Protein AF-A0A949M474-F1 (afdb_monomer)

pLDDT: mean 85.49, std 13.44, range [35.03, 96.56]

Structure (mmCIF, N/CA/C/O backbone):
data_AF-A0A949M474-F1
#
_entry.id   AF-A0A949M474-F1
#
loop_
_atom_site.group_PDB
_atom_site.id
_atom_site.type_symbol
_atom_site.label_atom_id
_atom_site.label_alt_id
_atom_site.label_comp_id
_atom_site.label_asym_id
_atom_site.label_entity_id
_atom_site.label_seq_id
_atom_site.pdbx_PDB_ins_code
_atom_site.Cartn_x
_atom_site.Cartn_y
_atom_site.Cartn_z
_atom_site.occupancy
_atom_site.B_iso_or_equiv
_atom_site.auth_seq_id
_atom_site.auth_comp_id
_atom_site.auth_asym_id
_atom_site.auth_atom_id
_atom_site.pdbx_PDB_model_num
ATOM 1 N N . MET A 1 1 ? -1.149 -14.450 47.074 1.00 42.47 1 MET A N 1
ATOM 2 C CA . MET A 1 1 ? -0.609 -13.430 46.154 1.00 42.47 1 MET A CA 1
ATOM 3 C C . MET A 1 1 ? -1.750 -12.965 45.264 1.00 42.47 1 MET A C 1
ATOM 5 O O . MET A 1 1 ? -2.140 -13.684 44.356 1.00 42.47 1 MET A O 1
ATOM 9 N N . SER A 1 2 ? -2.354 -11.823 45.602 1.00 35.91 2 SER A N 1
ATOM 10 C CA . SER A 1 2 ? -3.085 -10.990 44.637 1.00 35.91 2 SER A CA 1
ATOM 11 C C . SER A 1 2 ? -2.051 -10.484 43.601 1.00 35.91 2 SER A C 1
ATOM 13 O O . SER A 1 2 ? -0.859 -10.523 43.883 1.00 35.91 2 SER A O 1
ATOM 15 N N . SER A 1 3 ? -2.349 -10.037 42.383 1.00 35.03 3 SER A N 1
ATOM 16 C CA . SER A 1 3 ? -3.346 -9.043 42.007 1.00 35.03 3 SER A CA 1
ATOM 17 C C . SER A 1 3 ? -3.138 -8.715 40.512 1.00 35.03 3 SER A C 1
ATOM 19 O O . SER A 1 3 ? -2.026 -8.370 40.130 1.00 35.03 3 SER A O 1
ATOM 21 N N . ILE A 1 4 ? -4.237 -8.724 39.749 1.00 43.31 4 ILE A N 1
ATOM 22 C CA . ILE A 1 4 ? -4.616 -7.709 38.744 1.00 43.31 4 ILE A CA 1
ATOM 23 C C . ILE A 1 4 ? -3.930 -7.702 37.353 1.00 43.31 4 ILE A C 1
ATOM 25 O O . ILE A 1 4 ? -2.718 -7.637 37.205 1.00 43.31 4 ILE A O 1
ATOM 29 N N . ALA A 1 5 ? -4.821 -7.593 36.355 1.00 38.66 5 ALA A N 1
ATOM 30 C CA . ALA A 1 5 ? -4.671 -7.072 34.991 1.00 38.66 5 ALA A CA 1
ATOM 31 C C . ALA A 1 5 ? -4.175 -8.023 33.891 1.00 38.66 5 ALA A C 1
ATOM 33 O O . ALA A 1 5 ? -2.989 -8.229 33.669 1.00 38.66 5 ALA A O 1
ATOM 34 N N . GLY A 1 6 ? -5.141 -8.492 33.100 1.00 36.66 6 GLY A N 1
ATOM 35 C CA . GLY A 1 6 ? -4.893 -9.128 31.810 1.00 36.66 6 GLY A CA 1
ATOM 36 C C . GLY A 1 6 ? -6.147 -9.377 30.975 1.00 36.66 6 GLY A C 1
ATOM 37 O O . GLY A 1 6 ? -6.035 -9.597 29.779 1.00 36.66 6 GLY A O 1
ATOM 38 N N . THR A 1 7 ? -7.354 -9.279 31.539 1.00 38.47 7 THR A N 1
ATOM 39 C CA . THR A 1 7 ? -8.592 -9.187 30.754 1.00 38.47 7 THR A CA 1
ATOM 40 C C . THR A 1 7 ? -8.771 -7.759 30.247 1.00 38.47 7 THR A C 1
ATOM 42 O O . THR A 1 7 ? -9.693 -7.046 30.644 1.00 38.47 7 THR A O 1
ATOM 45 N N . ALA A 1 8 ? -7.869 -7.318 29.367 1.00 40.62 8 ALA A N 1
ATOM 46 C CA . ALA A 1 8 ? -8.211 -6.267 28.427 1.00 40.62 8 ALA A CA 1
ATOM 47 C C . ALA A 1 8 ? -9.309 -6.857 27.543 1.00 40.62 8 ALA A C 1
ATOM 49 O O . ALA A 1 8 ? -9.032 -7.612 26.614 1.00 40.62 8 ALA A O 1
ATOM 50 N N . SER A 1 9 ? -10.563 -6.584 27.912 1.00 40.81 9 SER A N 1
ATOM 51 C CA . SER A 1 9 ? -11.727 -6.741 27.047 1.00 40.81 9 SER A CA 1
ATOM 52 C C . SER A 1 9 ? -11.304 -6.266 25.660 1.00 40.81 9 SER A C 1
ATOM 54 O O . SER A 1 9 ? -11.086 -5.066 25.475 1.00 40.81 9 SER A O 1
ATOM 56 N N . GLN A 1 10 ? -11.117 -7.202 24.725 1.00 44.69 10 GLN A N 1
ATOM 57 C CA . GLN A 1 10 ? -10.880 -6.898 23.322 1.00 44.69 10 GLN A CA 1
ATOM 58 C C . GLN A 1 10 ? -12.072 -6.052 22.880 1.00 44.69 10 GLN A C 1
ATOM 60 O O . GLN A 1 10 ? -13.147 -6.581 22.608 1.00 44.69 10 GLN A O 1
ATOM 65 N N . ARG A 1 11 ? -11.920 -4.721 22.886 1.00 48.69 11 ARG A N 1
ATOM 66 C CA . ARG A 1 11 ? -12.932 -3.831 22.327 1.00 48.69 11 ARG A CA 1
ATOM 67 C C . ARG A 1 11 ? -13.122 -4.285 20.890 1.00 48.69 11 ARG A C 1
ATOM 69 O O . ARG A 1 11 ? -12.161 -4.314 20.116 1.00 48.69 11 ARG A O 1
ATOM 76 N N . ALA A 1 12 ? -14.338 -4.724 20.577 1.00 55.03 12 ALA A N 1
ATOM 77 C CA . ALA A 1 12 ? -14.711 -5.070 19.221 1.00 55.03 12 ALA A CA 1
ATOM 78 C C . ALA A 1 12 ? -14.394 -3.858 18.342 1.00 55.03 12 ALA A C 1
ATOM 80 O O . ALA A 1 12 ? -14.870 -2.753 18.617 1.00 55.03 12 ALA A O 1
ATOM 81 N N . PHE A 1 13 ? -13.545 -4.056 17.334 1.00 64.94 13 PHE A N 1
ATOM 82 C CA . PHE A 1 13 ? -13.186 -3.007 16.392 1.00 64.94 13 PHE A CA 1
ATOM 83 C C . PHE A 1 13 ? -14.471 -2.511 15.720 1.00 64.94 13 PHE A C 1
ATOM 85 O O . PHE A 1 13 ? -15.113 -3.256 14.976 1.00 64.94 13 PHE A O 1
ATOM 92 N N . ARG A 1 14 ? -14.901 -1.280 16.026 1.00 67.94 14 ARG A N 1
ATOM 93 C CA . ARG A 1 14 ? -16.110 -0.716 15.420 1.00 67.94 14 ARG A CA 1
ATOM 94 C C . ARG A 1 14 ? -15.793 -0.299 13.995 1.00 67.94 14 ARG A C 1
ATOM 96 O O . ARG A 1 14 ? -15.142 0.713 13.762 1.00 67.94 14 ARG A O 1
ATOM 103 N N . LEU A 1 15 ? -16.302 -1.068 13.040 1.00 76.75 15 LEU A N 1
ATOM 104 C CA . LEU A 1 15 ? -16.247 -0.691 11.637 1.00 76.75 15 LEU A CA 1
ATOM 105 C C . LEU A 1 15 ? -17.102 0.555 11.392 1.00 76.75 15 LEU A C 1
ATOM 107 O O . LEU A 1 15 ? -18.326 0.516 11.518 1.00 76.75 15 LEU A O 1
ATOM 111 N N . GLY A 1 16 ? -16.447 1.647 11.003 1.00 82.38 16 GLY A N 1
ATOM 112 C CA . GLY A 1 16 ? -17.110 2.842 10.486 1.00 82.38 16 GLY A CA 1
ATOM 113 C C . GLY A 1 16 ? -17.768 2.609 9.115 1.00 82.38 16 GLY A C 1
ATOM 114 O O . GLY A 1 16 ? -17.730 1.495 8.577 1.00 82.38 16 GLY A O 1
ATOM 115 N N . PRO A 1 17 ? -18.375 3.638 8.500 1.00 88.44 17 PRO A N 1
ATOM 116 C CA . PRO A 1 17 ? -18.898 3.560 7.131 1.00 88.44 17 PRO A CA 1
ATOM 117 C C . PRO A 1 17 ? -17.802 3.191 6.112 1.00 88.44 17 PRO A C 1
ATOM 119 O O . PRO A 1 17 ? -16.615 3.353 6.376 1.00 88.44 17 PRO A O 1
ATOM 122 N N . LEU A 1 18 ? -18.182 2.656 4.942 1.00 92.62 18 LEU A N 1
ATOM 123 C CA . LEU A 1 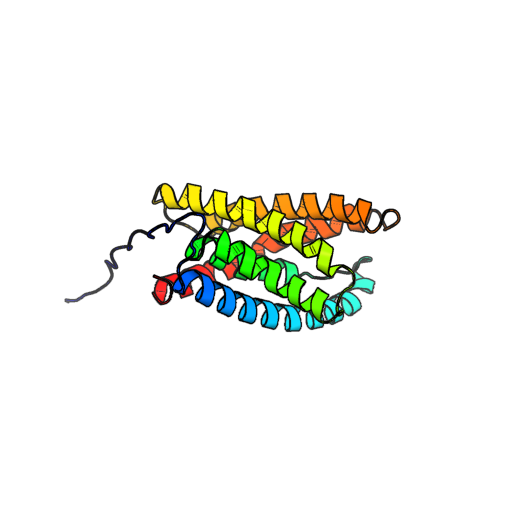18 ? -17.211 2.342 3.875 1.00 92.62 18 LEU A CA 1
ATOM 124 C C . LEU A 1 18 ? -16.560 3.613 3.321 1.00 92.62 18 LEU A C 1
ATOM 126 O O . LEU A 1 18 ? -15.376 3.602 3.004 1.00 92.62 18 LEU A O 1
ATOM 130 N N . TRP A 1 19 ? -17.333 4.695 3.258 1.00 95.44 19 TRP A N 1
ATOM 131 C CA . TRP A 1 19 ? -16.915 6.012 2.796 1.00 95.44 19 TRP A CA 1
ATOM 132 C C . TRP A 1 19 ? -17.061 7.025 3.935 1.00 95.44 19 TRP A C 1
ATOM 134 O O . TRP A 1 19 ? -18.040 7.772 3.957 1.00 95.44 19 TRP A O 1
ATOM 144 N N . PRO A 1 20 ? -16.160 7.026 4.934 1.00 91.31 20 PRO A N 1
ATOM 145 C CA . PRO A 1 20 ? -16.203 8.028 5.987 1.00 91.31 20 PRO A CA 1
ATOM 146 C C . PRO A 1 20 ? -15.978 9.419 5.404 1.00 91.31 20 PRO A C 1
ATOM 148 O O . PRO A 1 20 ? -15.110 9.615 4.553 1.00 91.31 20 PRO A O 1
ATOM 151 N N . THR A 1 21 ? -16.767 10.379 5.866 1.00 92.75 21 THR A N 1
ATOM 152 C CA . THR A 1 21 ? -16.659 11.798 5.494 1.00 92.75 21 THR A CA 1
ATOM 153 C C . THR A 1 21 ? -16.544 12.694 6.722 1.00 92.75 21 THR A C 1
ATOM 155 O O . THR A 1 21 ? -16.609 13.914 6.610 1.00 92.75 21 THR A O 1
ATOM 158 N N . ASP A 1 22 ? -16.416 12.105 7.910 1.00 91.88 22 ASP A N 1
ATOM 159 C CA . ASP A 1 22 ? -16.233 12.842 9.148 1.00 91.88 22 ASP A CA 1
ATOM 160 C C . ASP A 1 22 ? -14.827 13.458 9.220 1.00 91.88 22 ASP A C 1
ATOM 162 O O . ASP A 1 22 ? -13.851 12.932 8.673 1.00 91.88 22 ASP A O 1
ATOM 166 N N . THR A 1 23 ? -14.719 14.584 9.926 1.00 92.06 23 THR A N 1
ATOM 167 C CA . THR A 1 23 ? -13.473 15.350 10.046 1.00 92.06 23 THR A CA 1
ATOM 168 C C . THR A 1 23 ? -12.325 14.511 10.601 1.00 92.06 23 THR A C 1
ATOM 170 O O . THR A 1 23 ? -11.197 14.664 10.140 1.00 92.06 23 THR A O 1
ATOM 173 N N . LYS A 1 24 ? -12.591 13.605 11.555 1.00 88.44 24 LYS A N 1
ATOM 174 C CA . LYS A 1 24 ? -11.560 12.740 12.150 1.00 88.44 24 LYS A CA 1
ATOM 175 C C . LYS A 1 24 ? -10.955 11.827 11.084 1.00 88.44 24 LYS A C 1
ATOM 177 O O . LYS A 1 24 ? -9.733 11.773 10.975 1.00 88.44 24 LYS A O 1
ATOM 182 N N . SER A 1 25 ? -11.784 11.173 10.272 1.00 90.12 25 SER A N 1
ATOM 183 C CA . SER A 1 25 ? -11.317 10.318 9.176 1.00 90.12 25 SER A CA 1
ATOM 184 C C . SER A 1 25 ? -10.542 11.097 8.111 1.00 90.12 25 SER A C 1
ATOM 186 O O . SER A 1 25 ? -9.463 10.669 7.702 1.00 90.12 25 SER A O 1
ATOM 188 N N . ILE A 1 26 ? -11.043 12.264 7.688 1.00 94.19 26 ILE A N 1
ATOM 189 C CA . ILE A 1 26 ? -10.381 13.084 6.661 1.00 94.19 26 ILE A CA 1
ATOM 190 C C . ILE A 1 26 ? -9.038 13.604 7.180 1.00 94.19 26 ILE A C 1
ATOM 192 O O . ILE A 1 26 ? -8.003 13.326 6.579 1.00 94.19 26 ILE A O 1
ATOM 196 N N . VAL A 1 27 ? -9.021 14.298 8.319 1.00 94.44 27 VAL A N 1
ATOM 197 C CA . VAL A 1 27 ? -7.792 14.881 8.881 1.00 94.44 27 VAL A CA 1
ATOM 198 C C . VAL A 1 27 ? -6.795 13.789 9.267 1.00 94.44 27 VAL A C 1
ATOM 200 O O . VAL A 1 27 ? -5.616 13.901 8.937 1.00 94.44 27 VAL A O 1
ATOM 203 N N . GLY A 1 28 ? -7.256 12.702 9.894 1.00 92.69 28 GLY A N 1
ATOM 204 C CA . GLY A 1 28 ? -6.412 11.560 10.244 1.00 92.69 28 GLY A CA 1
ATOM 205 C C . GLY A 1 28 ? -5.761 10.920 9.019 1.00 92.69 28 GLY A C 1
ATOM 206 O O . GLY A 1 28 ? -4.558 10.659 9.030 1.00 92.69 28 GLY A O 1
ATOM 207 N N . SER A 1 29 ? -6.520 10.741 7.933 1.00 95.06 29 SER A N 1
ATOM 208 C CA . SER A 1 29 ? -5.975 10.219 6.678 1.00 95.06 29 SER A CA 1
ATOM 209 C C . SER A 1 29 ? -4.980 11.176 6.018 1.00 95.06 29 SER A C 1
ATOM 211 O O . SER A 1 29 ? -3.949 10.715 5.547 1.00 95.06 29 SER A O 1
ATOM 213 N N . V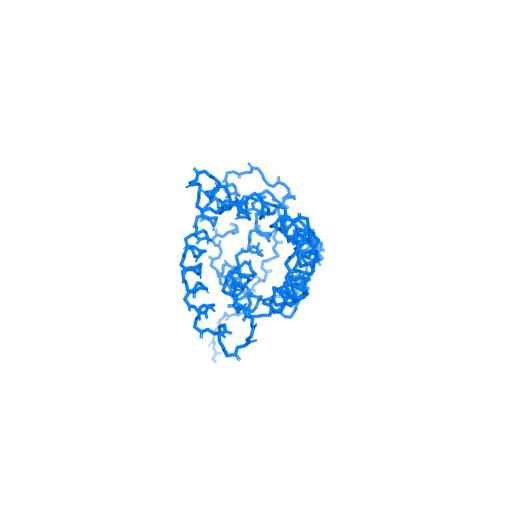AL A 1 30 ? -5.207 12.495 6.045 1.00 95.94 30 VAL A N 1
ATOM 214 C CA . VAL A 1 30 ? -4.255 13.485 5.510 1.00 95.94 30 VAL A CA 1
ATOM 215 C C . VAL A 1 30 ? -2.950 13.485 6.307 1.00 95.94 30 VAL A C 1
ATOM 217 O O . VAL A 1 30 ? -1.876 13.464 5.713 1.00 95.94 30 VAL A O 1
ATOM 220 N N . LEU A 1 31 ? -3.012 13.449 7.641 1.00 95.19 31 LEU A N 1
ATOM 221 C CA . LEU A 1 31 ? -1.810 13.369 8.477 1.00 95.19 31 LEU A CA 1
ATOM 222 C C . LEU A 1 31 ? -1.036 12.070 8.219 1.00 95.19 31 LEU A C 1
ATOM 224 O O . LEU A 1 31 ? 0.182 12.103 8.044 1.00 95.19 31 LEU A O 1
ATOM 228 N N . LEU A 1 32 ? -1.743 10.939 8.115 1.00 94.75 32 LEU A N 1
ATOM 229 C CA . LEU A 1 32 ? -1.136 9.660 7.754 1.00 94.75 32 LEU A CA 1
ATOM 230 C C . LEU A 1 32 ? -0.501 9.715 6.355 1.00 94.75 32 LEU A C 1
ATOM 232 O O . LEU A 1 32 ? 0.592 9.190 6.158 1.00 94.75 32 LEU A O 1
ATOM 236 N N . ALA A 1 33 ? -1.152 10.388 5.405 1.00 95.75 33 ALA A N 1
ATOM 237 C CA . ALA A 1 33 ? -0.671 10.568 4.041 1.00 95.75 33 ALA A CA 1
ATOM 238 C C . ALA A 1 33 ? 0.610 11.410 3.978 1.00 95.75 33 ALA A C 1
ATOM 240 O O . ALA A 1 33 ? 1.525 11.083 3.222 1.00 95.75 33 ALA A O 1
ATOM 241 N N . VAL A 1 34 ? 0.706 12.461 4.798 1.00 94.81 34 VAL A N 1
ATOM 242 C CA . VAL A 1 34 ? 1.922 13.273 4.935 1.00 94.81 34 VAL A CA 1
ATOM 243 C C . VAL A 1 34 ? 3.058 12.431 5.514 1.00 94.81 34 VAL A C 1
ATOM 245 O O . VAL A 1 34 ? 4.145 12.417 4.942 1.00 94.81 34 VAL A O 1
ATOM 248 N N . CYS A 1 35 ? 2.815 11.673 6.589 1.00 94.12 35 CYS A N 1
ATOM 249 C CA . CYS A 1 35 ? 3.823 10.775 7.165 1.00 94.12 35 CYS A CA 1
ATOM 250 C C . CYS A 1 35 ? 4.296 9.712 6.163 1.00 94.12 35 CYS A C 1
ATOM 252 O O . CYS A 1 35 ? 5.501 9.500 6.016 1.00 94.12 35 CYS A O 1
ATOM 254 N N . PHE A 1 36 ? 3.359 9.090 5.444 1.00 94.12 36 PHE A N 1
ATOM 255 C CA . PHE A 1 36 ? 3.658 8.158 4.360 1.00 94.12 36 PHE A CA 1
ATOM 256 C C . PHE A 1 36 ? 4.517 8.818 3.279 1.00 94.12 36 PHE A C 1
ATOM 258 O O . PHE A 1 36 ? 5.539 8.265 2.894 1.00 94.12 36 PHE A O 1
ATOM 265 N N . SER A 1 37 ? 4.155 10.018 2.827 1.00 92.38 37 SER A N 1
ATOM 266 C CA . SER A 1 37 ? 4.882 10.704 1.753 1.00 92.38 37 SER A CA 1
ATOM 267 C C . SER A 1 37 ? 6.291 11.105 2.185 1.00 92.38 37 SER A C 1
ATOM 269 O O . SER A 1 37 ? 7.233 10.922 1.427 1.00 92.38 37 SER A O 1
ATOM 271 N N . ILE A 1 38 ? 6.481 11.562 3.428 1.00 91.81 38 ILE A N 1
ATOM 272 C CA . ILE A 1 38 ? 7.823 11.810 3.985 1.00 91.81 38 ILE A CA 1
ATOM 273 C C . ILE A 1 38 ? 8.654 10.522 3.972 1.00 91.81 38 ILE A C 1
ATOM 275 O O . ILE A 1 38 ? 9.818 10.538 3.573 1.00 91.81 38 ILE A O 1
ATOM 279 N N . ASN A 1 39 ? 8.058 9.403 4.392 1.00 92.94 39 ASN A N 1
ATOM 280 C CA . ASN A 1 39 ? 8.719 8.106 4.360 1.00 92.94 39 ASN A CA 1
ATOM 281 C C . ASN A 1 39 ? 9.087 7.713 2.918 1.00 92.94 39 ASN A C 1
ATOM 283 O O . ASN A 1 39 ? 10.237 7.346 2.687 1.00 92.94 39 ASN A O 1
ATOM 287 N N . MET A 1 40 ? 8.182 7.918 1.955 1.00 89.81 40 MET A N 1
ATOM 288 C CA . MET A 1 40 ? 8.433 7.674 0.533 1.00 89.81 40 MET A CA 1
ATOM 289 C C . MET A 1 40 ? 9.617 8.481 0.001 1.00 89.81 40 MET A C 1
ATOM 291 O O . MET A 1 40 ? 10.512 7.895 -0.601 1.00 89.81 40 MET A O 1
ATOM 295 N N . GLN A 1 41 ? 9.712 9.776 0.320 1.00 89.06 41 GLN A N 1
ATOM 296 C CA . GLN A 1 41 ? 10.833 10.617 -0.119 1.00 89.06 41 GLN A CA 1
ATOM 297 C C . GLN A 1 41 ? 12.194 10.104 0.376 1.00 89.06 41 GLN A C 1
ATOM 299 O O . GLN A 1 41 ? 13.193 10.191 -0.338 1.00 89.06 41 GLN A O 1
ATOM 304 N N . ILE A 1 42 ? 12.254 9.565 1.598 1.00 89.44 42 ILE A N 1
ATOM 305 C CA . ILE A 1 42 ? 13.479 8.959 2.138 1.00 89.44 42 ILE A CA 1
ATOM 306 C C . ILE A 1 42 ? 13.759 7.635 1.425 1.00 89.44 42 ILE A C 1
ATOM 308 O O . ILE A 1 42 ? 14.886 7.381 0.996 1.00 89.44 42 ILE A O 1
ATOM 312 N N . THR A 1 43 ? 12.736 6.794 1.276 1.00 89.75 43 THR A N 1
ATOM 313 C CA . THR A 1 43 ? 12.888 5.467 0.675 1.00 89.75 43 THR A CA 1
ATOM 314 C C . THR A 1 43 ? 13.258 5.539 -0.796 1.00 89.75 43 THR A C 1
ATOM 316 O O . THR A 1 43 ? 14.127 4.791 -1.205 1.00 89.75 43 THR A O 1
ATOM 319 N N . GLU A 1 44 ? 12.731 6.493 -1.565 1.00 85.19 44 GLU A N 1
ATOM 320 C CA . GLU A 1 44 ? 13.081 6.691 -2.977 1.00 85.19 44 GLU A CA 1
ATOM 321 C C . GLU A 1 44 ? 14.570 7.030 -3.146 1.00 85.19 44 GLU A C 1
ATOM 323 O O . GLU A 1 44 ? 15.237 6.535 -4.059 1.00 85.19 44 GLU A O 1
ATOM 328 N N . ARG A 1 45 ? 15.137 7.826 -2.228 1.00 87.56 45 ARG A N 1
ATOM 329 C CA . ARG A 1 45 ? 16.577 8.132 -2.220 1.00 87.56 45 ARG A CA 1
ATOM 330 C C . ARG A 1 45 ? 17.412 6.890 -1.919 1.00 87.56 45 ARG A C 1
ATOM 332 O O .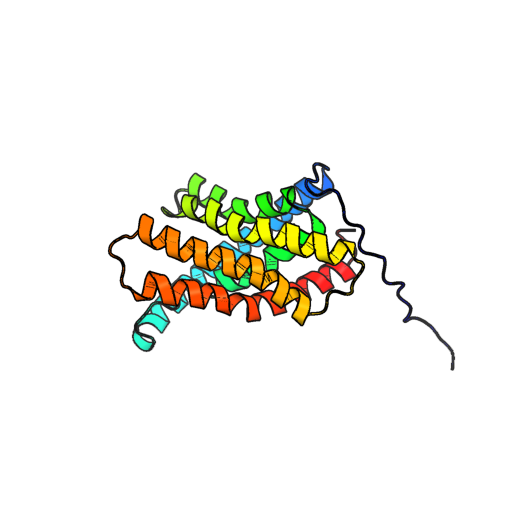 ARG A 1 45 ? 18.416 6.657 -2.590 1.00 87.56 45 ARG A O 1
ATOM 339 N N . LEU A 1 46 ? 16.993 6.085 -0.945 1.00 88.44 46 LEU A N 1
ATOM 340 C CA . LEU A 1 46 ? 17.666 4.833 -0.592 1.00 88.44 46 LEU A CA 1
ATOM 341 C C . LEU A 1 46 ? 17.519 3.761 -1.684 1.00 88.44 46 LEU A C 1
ATOM 343 O O . LEU A 1 46 ? 18.490 3.079 -2.005 1.00 88.44 46 LEU A O 1
ATOM 347 N N . ASP A 1 47 ? 16.344 3.642 -2.296 1.00 86.31 47 ASP A N 1
ATOM 348 C CA . ASP A 1 47 ? 16.055 2.737 -3.411 1.00 86.31 47 ASP A CA 1
ATOM 349 C C . ASP A 1 47 ? 16.885 3.112 -4.643 1.00 86.31 47 ASP A C 1
ATOM 351 O O . ASP A 1 47 ? 17.422 2.234 -5.313 1.00 86.31 47 ASP A O 1
ATOM 355 N N . THR A 1 48 ? 17.087 4.408 -4.904 1.00 83.62 48 THR A N 1
ATOM 356 C CA . THR A 1 48 ? 17.984 4.868 -5.976 1.00 83.62 48 THR A CA 1
ATOM 357 C C . THR A 1 48 ? 19.431 4.445 -5.708 1.00 83.62 48 THR A C 1
ATOM 359 O O . THR A 1 48 ? 20.092 3.895 -6.588 1.00 83.62 48 THR A O 1
ATOM 362 N N . LEU A 1 49 ? 19.930 4.662 -4.486 1.00 85.44 49 LEU A N 1
ATOM 363 C CA . LEU A 1 49 ? 21.301 4.297 -4.112 1.00 85.44 49 LEU A CA 1
ATOM 364 C C . LEU A 1 49 ? 21.528 2.781 -4.161 1.00 85.44 49 LEU A C 1
ATOM 366 O O . LEU A 1 49 ? 22.516 2.315 -4.728 1.00 85.44 49 LEU A O 1
ATOM 370 N N . THR A 1 50 ? 20.606 2.007 -3.589 1.00 82.94 50 THR A N 1
ATOM 371 C CA . THR A 1 50 ? 20.694 0.541 -3.552 1.00 82.94 50 THR A CA 1
ATOM 372 C C . THR A 1 50 ? 20.487 -0.080 -4.929 1.00 82.94 50 THR A C 1
ATOM 374 O O . THR A 1 50 ? 21.223 -0.995 -5.291 1.00 82.94 50 THR A O 1
ATOM 377 N N . GLY A 1 51 ? 19.575 0.461 -5.739 1.00 79.44 51 GLY A N 1
ATOM 378 C CA . GLY A 1 51 ? 19.352 0.028 -7.115 1.00 79.44 51 GLY A CA 1
ATOM 379 C C . GLY A 1 51 ? 20.596 0.198 -7.988 1.00 79.44 51 GLY A C 1
ATOM 380 O O . GLY A 1 51 ? 20.969 -0.733 -8.700 1.00 79.44 51 GLY A O 1
ATOM 381 N N . VAL A 1 52 ? 21.290 1.339 -7.885 1.00 77.00 52 VAL A N 1
ATOM 382 C CA . VAL A 1 52 ? 22.558 1.576 -8.602 1.00 77.00 52 VAL A CA 1
ATOM 383 C C . VAL A 1 52 ? 23.668 0.648 -8.099 1.00 77.00 52 VAL A C 1
ATOM 385 O O . VAL A 1 52 ? 24.406 0.089 -8.907 1.00 77.00 52 VAL A O 1
ATOM 388 N N . ALA A 1 53 ? 23.776 0.447 -6.784 1.00 80.31 53 ALA A N 1
ATOM 389 C CA . ALA A 1 53 ? 24.819 -0.393 -6.196 1.00 80.31 53 ALA A CA 1
ATOM 390 C C . ALA A 1 53 ? 24.649 -1.891 -6.515 1.00 80.31 53 ALA A C 1
ATOM 392 O O . ALA A 1 53 ? 25.641 -2.600 -6.678 1.00 80.31 53 ALA A O 1
ATOM 393 N N . LEU A 1 54 ? 23.408 -2.383 -6.606 1.00 77.56 54 LEU A N 1
ATOM 394 C CA . LEU A 1 54 ? 23.105 -3.809 -6.778 1.00 77.56 54 LEU A CA 1
ATOM 395 C C . LEU A 1 54 ? 22.873 -4.228 -8.235 1.00 77.56 54 LEU A C 1
ATOM 397 O O . LEU A 1 54 ? 22.968 -5.422 -8.535 1.00 77.56 54 LEU A O 1
ATOM 401 N N . ALA A 1 55 ? 22.610 -3.287 -9.148 1.00 76.12 55 ALA A N 1
ATOM 402 C CA . ALA A 1 55 ? 22.402 -3.589 -10.567 1.00 76.12 55 ALA A CA 1
ATOM 403 C C . ALA A 1 55 ? 23.556 -4.395 -11.211 1.00 76.12 55 ALA A C 1
ATOM 405 O O . ALA A 1 55 ? 23.256 -5.359 -11.920 1.00 76.12 55 ALA A O 1
ATOM 406 N N . PRO A 1 56 ? 24.853 -4.114 -10.942 1.00 77.25 56 PRO A N 1
ATOM 407 C CA . PRO A 1 56 ? 25.954 -4.903 -11.506 1.00 77.25 56 PRO A CA 1
ATOM 408 C C . PRO A 1 56 ? 25.995 -6.357 -11.015 1.00 77.25 56 PRO A C 1
ATOM 410 O O . PRO A 1 56 ? 26.460 -7.234 -11.736 1.00 77.25 56 PRO A O 1
ATOM 413 N N . LEU A 1 57 ? 25.517 -6.618 -9.793 1.00 75.19 57 LEU A N 1
ATOM 414 C CA . LEU A 1 57 ? 25.554 -7.945 -9.167 1.00 75.19 57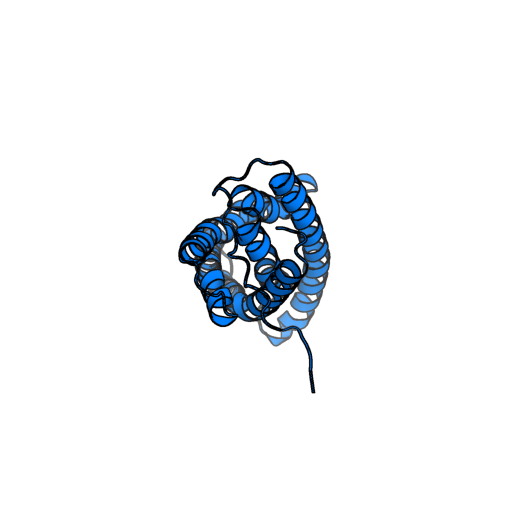 LEU A CA 1
ATOM 415 C C . LEU A 1 57 ? 24.370 -8.821 -9.570 1.00 75.19 57 LEU A C 1
ATOM 417 O O . LEU A 1 57 ? 24.469 -10.044 -9.557 1.00 75.19 57 LEU A O 1
ATOM 421 N N . THR A 1 58 ? 23.239 -8.200 -9.892 1.00 70.38 58 THR A N 1
ATOM 422 C CA . THR A 1 58 ? 21.963 -8.904 -10.067 1.00 70.38 58 THR A CA 1
ATOM 423 C C . THR A 1 58 ? 21.463 -8.893 -11.506 1.00 70.38 58 THR A C 1
ATOM 425 O O . THR A 1 58 ? 20.477 -9.555 -11.816 1.00 70.38 58 THR A O 1
ATOM 428 N N . GLY A 1 59 ? 22.150 -8.178 -12.406 1.00 65.25 59 GLY A N 1
ATOM 429 C CA . GLY A 1 59 ? 21.822 -8.105 -13.834 1.00 65.25 59 GLY A CA 1
ATOM 430 C C . GLY A 1 59 ? 20.532 -7.338 -14.149 1.00 65.25 59 GLY A C 1
ATOM 431 O O . GLY A 1 59 ? 20.226 -7.109 -15.316 1.00 65.25 59 GLY A O 1
ATOM 432 N N . ALA A 1 60 ? 19.796 -6.913 -13.121 1.00 65.75 60 ALA A N 1
ATOM 433 C CA . ALA A 1 60 ? 18.614 -6.069 -13.190 1.00 65.75 60 ALA A CA 1
ATOM 434 C C . ALA A 1 60 ? 18.621 -5.106 -11.989 1.00 65.75 60 ALA A C 1
ATOM 436 O O . ALA A 1 60 ? 19.156 -5.446 -10.937 1.00 65.75 60 ALA A O 1
ATOM 437 N N . PRO A 1 61 ? 18.032 -3.907 -12.086 1.00 64.94 61 PRO A N 1
ATOM 438 C CA . PRO A 1 61 ? 17.932 -3.023 -10.933 1.00 64.94 61 PRO A CA 1
ATOM 439 C C . PRO A 1 61 ? 17.028 -3.659 -9.867 1.00 64.94 61 PRO A C 1
ATOM 441 O O . PRO A 1 61 ? 15.836 -3.855 -10.113 1.00 64.94 61 PRO A O 1
ATOM 444 N N . ILE A 1 62 ? 17.552 -3.921 -8.663 1.00 64.94 62 ILE A N 1
ATOM 445 C CA . ILE A 1 62 ? 16.712 -4.110 -7.467 1.00 64.94 62 ILE A CA 1
ATOM 446 C C . ILE A 1 62 ? 16.222 -2.723 -7.044 1.00 64.94 62 ILE A C 1
ATOM 448 O O . ILE A 1 62 ? 16.712 -2.120 -6.094 1.00 64.94 62 ILE A O 1
ATOM 452 N N . ALA A 1 63 ? 15.309 -2.171 -7.834 1.00 64.62 63 ALA A N 1
ATOM 453 C CA . ALA A 1 63 ? 14.737 -0.860 -7.595 1.00 64.62 63 ALA A CA 1
ATOM 454 C C . ALA A 1 63 ? 13.448 -0.983 -6.773 1.00 64.62 63 ALA A C 1
ATOM 456 O O . ALA A 1 63 ? 12.684 -1.939 -6.926 1.00 64.62 63 ALA A O 1
ATOM 457 N N . ASN A 1 64 ? 13.194 0.030 -5.946 1.00 75.19 64 ASN A N 1
ATOM 458 C CA . ASN A 1 64 ? 11.912 0.282 -5.279 1.00 75.19 64 ASN A CA 1
ATOM 459 C C . ASN A 1 64 ? 11.493 -0.748 -4.215 1.00 75.19 64 ASN A C 1
ATOM 461 O O . ASN A 1 64 ? 10.304 -0.898 -3.930 1.00 75.19 64 ASN A O 1
ATOM 465 N N . TRP A 1 65 ? 12.442 -1.482 -3.625 1.00 82.12 65 TRP A N 1
ATOM 466 C CA . TRP A 1 65 ? 12.118 -2.507 -2.630 1.00 82.12 65 TRP A CA 1
ATOM 467 C C . TRP A 1 65 ? 11.593 -1.892 -1.329 1.00 82.12 65 TRP A C 1
ATOM 469 O O . TRP A 1 65 ? 10.637 -2.417 -0.757 1.00 82.12 65 TRP A O 1
ATOM 479 N N . LEU A 1 66 ? 12.148 -0.755 -0.894 1.00 88.00 66 LEU A N 1
ATOM 480 C CA . LEU A 1 66 ? 11.644 -0.039 0.275 1.00 88.00 66 LEU A CA 1
ATOM 481 C C . LEU A 1 66 ? 10.278 0.578 -0.015 1.00 88.00 66 LEU A C 1
ATOM 483 O O . LEU A 1 66 ? 9.373 0.421 0.802 1.00 88.00 66 LEU A O 1
ATOM 487 N N . GLY A 1 67 ? 10.095 1.204 -1.180 1.00 86.44 67 GLY A N 1
ATOM 488 C CA . GLY A 1 67 ? 8.794 1.738 -1.589 1.00 86.44 67 GLY A CA 1
ATOM 489 C C . GLY A 1 67 ? 7.684 0.678 -1.551 1.00 86.44 67 GLY A C 1
ATOM 490 O O . GLY A 1 67 ? 6.655 0.870 -0.900 1.00 86.44 67 GLY A O 1
ATOM 491 N N . PHE A 1 68 ? 7.911 -0.487 -2.168 1.00 88.00 68 PHE A N 1
ATOM 492 C CA . PHE A 1 68 ? 6.940 -1.590 -2.167 1.00 88.00 68 PHE A CA 1
ATOM 493 C C . PHE A 1 68 ? 6.697 -2.175 -0.768 1.00 88.00 68 PHE A C 1
ATOM 495 O O . PHE A 1 68 ? 5.563 -2.521 -0.420 1.00 88.00 68 PHE A O 1
ATOM 502 N N . MET A 1 69 ? 7.738 -2.256 0.064 1.00 91.62 69 MET A N 1
ATOM 503 C CA . MET A 1 69 ? 7.621 -2.714 1.447 1.00 91.62 69 MET A CA 1
ATOM 504 C C . MET A 1 69 ? 6.779 -1.745 2.289 1.00 91.62 69 MET A C 1
ATOM 506 O O . MET A 1 69 ? 5.835 -2.162 2.960 1.00 91.62 69 MET A O 1
ATOM 510 N N . PHE A 1 70 ? 7.086 -0.447 2.256 1.00 92.12 70 PHE A N 1
ATOM 511 C CA . PHE A 1 70 ? 6.440 0.538 3.121 1.00 92.12 70 PHE A CA 1
ATOM 512 C C . PHE A 1 70 ? 4.998 0.844 2.714 1.00 92.12 70 PHE A C 1
ATOM 514 O O . PHE A 1 70 ? 4.175 1.101 3.594 1.00 92.12 70 PHE A O 1
ATOM 521 N N . ILE A 1 71 ? 4.627 0.705 1.438 1.00 91.25 71 ILE A N 1
ATOM 522 C CA . ILE A 1 71 ? 3.212 0.719 1.022 1.00 91.25 71 ILE A CA 1
ATOM 523 C C . ILE A 1 71 ? 2.392 -0.296 1.837 1.00 91.25 71 ILE A C 1
ATOM 525 O O . ILE A 1 71 ? 1.338 0.041 2.381 1.00 91.25 71 ILE A O 1
ATOM 529 N N . ASN A 1 72 ? 2.925 -1.507 2.022 1.00 92.62 72 ASN A N 1
ATOM 530 C CA . ASN A 1 72 ? 2.291 -2.574 2.800 1.00 92.62 72 ASN A CA 1
ATOM 531 C C . ASN A 1 72 ? 2.354 -2.358 4.324 1.00 92.62 72 ASN A C 1
ATOM 533 O O . ASN A 1 72 ? 1.711 -3.099 5.068 1.00 92.62 72 ASN A O 1
ATOM 537 N N . MET A 1 73 ? 3.067 -1.329 4.792 1.00 94.12 73 MET A N 1
ATOM 538 C CA . MET A 1 73 ? 3.017 -0.858 6.176 1.00 94.12 73 MET A CA 1
ATOM 539 C C . MET A 1 73 ? 1.945 0.222 6.372 1.00 94.12 73 MET A C 1
ATOM 541 O O . MET A 1 73 ? 1.170 0.154 7.325 1.00 94.12 73 MET A O 1
ATOM 545 N N . TRP A 1 74 ? 1.893 1.216 5.481 1.00 94.75 74 TRP A N 1
ATOM 546 C CA . TRP A 1 74 ? 1.058 2.410 5.646 1.00 94.75 74 TRP A CA 1
ATOM 547 C C . TRP A 1 74 ? -0.380 2.224 5.159 1.00 94.75 74 TRP A C 1
ATOM 549 O O . TRP A 1 74 ? -1.325 2.612 5.852 1.00 94.75 74 TRP A O 1
ATOM 559 N N . PHE A 1 75 ? -0.578 1.628 3.982 1.00 95.19 75 PHE A N 1
ATOM 560 C CA . PHE A 1 75 ? -1.908 1.554 3.380 1.00 95.19 75 PHE A CA 1
ATOM 561 C C . PHE A 1 75 ? -2.897 0.678 4.164 1.00 95.19 75 PHE A C 1
ATOM 563 O O . PHE A 1 75 ? -4.060 1.080 4.255 1.00 95.19 75 PHE A O 1
ATOM 570 N N . PRO A 1 76 ? -2.507 -0.453 4.797 1.00 94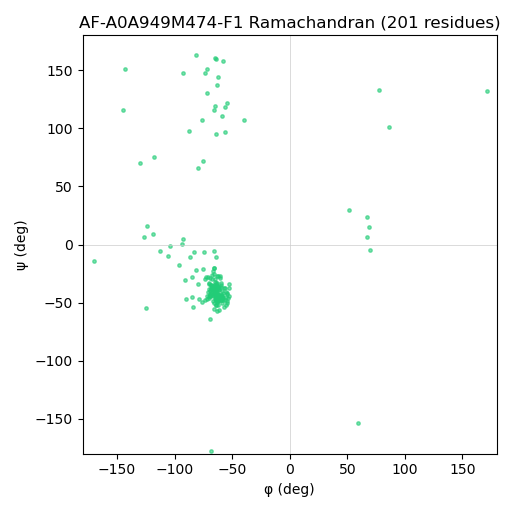.62 76 PRO A N 1
ATOM 571 C CA . PRO A 1 76 ? -3.453 -1.223 5.602 1.00 94.62 76 PRO A CA 1
ATOM 572 C C . PRO A 1 76 ? -4.051 -0.408 6.751 1.00 94.62 76 PRO A C 1
ATOM 574 O O . PRO A 1 76 ? -5.224 -0.571 7.067 1.00 94.62 76 PRO A O 1
ATOM 577 N N . ILE A 1 77 ? -3.284 0.507 7.353 1.00 92.94 77 ILE A N 1
ATOM 578 C CA . ILE A 1 77 ? -3.788 1.377 8.425 1.00 92.94 77 ILE A CA 1
ATOM 579 C C . ILE A 1 77 ? -4.872 2.303 7.891 1.00 92.94 77 ILE A C 1
ATOM 581 O O . ILE A 1 77 ? -5.942 2.406 8.487 1.00 92.94 77 ILE A O 1
ATOM 585 N N . ALA A 1 78 ? -4.620 2.928 6.740 1.00 94.19 78 ALA A N 1
ATOM 586 C CA . ALA A 1 78 ? -5.594 3.795 6.093 1.00 94.19 78 ALA A CA 1
ATOM 587 C C . ALA A 1 78 ? -6.885 3.036 5.756 1.00 94.19 78 ALA A C 1
ATOM 589 O O . ALA A 1 78 ? -7.983 3.489 6.070 1.00 94.19 78 ALA A O 1
ATOM 590 N N . VAL A 1 79 ? -6.731 1.840 5.190 1.00 94.81 79 VAL A N 1
ATOM 591 C CA . VAL A 1 79 ? -7.818 0.927 4.842 1.00 94.81 79 VAL A CA 1
ATOM 592 C C . VAL A 1 79 ? -8.649 0.516 6.061 1.00 94.81 79 VAL A C 1
ATOM 594 O O . VAL A 1 79 ? -9.879 0.547 5.998 1.00 94.81 79 VAL A O 1
ATOM 597 N N . ILE A 1 80 ? -7.997 0.114 7.153 1.00 93.12 80 ILE A N 1
ATOM 598 C CA . ILE A 1 80 ? -8.671 -0.436 8.331 1.00 93.12 80 ILE A CA 1
ATOM 599 C C . ILE A 1 80 ? -9.379 0.670 9.120 1.00 93.12 80 ILE A C 1
ATOM 601 O O . ILE A 1 80 ? -10.548 0.509 9.464 1.00 93.12 80 ILE A O 1
ATOM 605 N N . TYR A 1 81 ? -8.701 1.791 9.387 1.00 91.31 81 TYR A N 1
ATOM 606 C CA . TYR A 1 81 ? -9.213 2.836 10.282 1.00 91.31 81 TYR A CA 1
ATOM 607 C C . TYR A 1 81 ? -10.033 3.921 9.577 1.00 91.31 81 TYR A C 1
ATOM 609 O O . TYR A 1 81 ? -10.948 4.469 10.185 1.00 91.31 81 TYR A O 1
ATOM 617 N N . PHE A 1 82 ? -9.740 4.232 8.312 1.00 93.12 82 PHE A N 1
ATOM 618 C CA . PHE A 1 82 ? -10.346 5.369 7.602 1.00 93.12 82 PHE A CA 1
ATOM 619 C C . PHE A 1 82 ? -11.161 4.962 6.366 1.00 93.12 82 PHE A C 1
ATOM 621 O O . PHE A 1 82 ? -11.601 5.818 5.591 1.00 93.12 82 PHE A O 1
ATOM 628 N N . GLY A 1 83 ? -11.386 3.658 6.181 1.00 93.25 83 GLY A N 1
ATOM 629 C CA . GLY A 1 83 ? -12.197 3.118 5.096 1.00 93.25 83 GLY A CA 1
ATOM 630 C C . GLY A 1 83 ? -11.672 3.497 3.711 1.00 93.25 83 GLY A C 1
ATOM 631 O O . GLY A 1 83 ? -10.483 3.735 3.511 1.00 93.25 83 GLY A O 1
ATOM 632 N N . MET A 1 84 ? -12.575 3.546 2.734 1.00 96.44 84 MET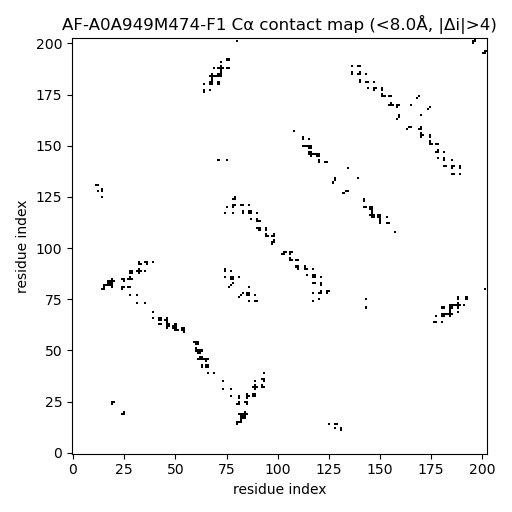 A N 1
ATOM 633 C CA . MET A 1 84 ? -12.228 3.814 1.340 1.00 96.44 84 MET A CA 1
ATOM 634 C C . MET A 1 84 ? -11.752 5.254 1.140 1.00 96.44 84 MET A C 1
ATOM 636 O O . MET A 1 84 ? -10.757 5.478 0.459 1.00 96.44 84 MET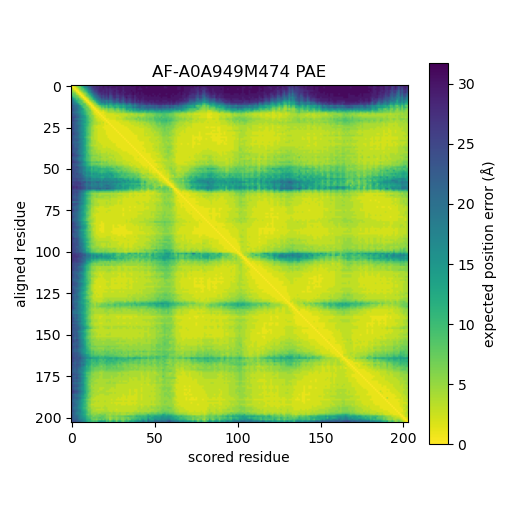 A O 1
ATOM 640 N N . THR A 1 85 ? -12.415 6.228 1.772 1.00 95.56 85 THR A N 1
ATOM 641 C CA . THR A 1 85 ? -12.038 7.645 1.666 1.00 95.56 85 THR A CA 1
ATOM 642 C C . THR A 1 85 ? -10.594 7.860 2.108 1.00 95.56 85 THR A C 1
ATOM 644 O O . THR A 1 85 ? -9.786 8.388 1.345 1.00 95.56 85 THR A O 1
ATOM 647 N N . GLY A 1 86 ? -10.239 7.411 3.316 1.00 95.19 86 GLY A N 1
ATOM 648 C CA . GLY A 1 86 ? -8.886 7.599 3.824 1.00 95.19 86 GLY A CA 1
ATOM 649 C C . GLY A 1 86 ? -7.850 6.750 3.096 1.00 95.19 86 GLY A C 1
ATOM 650 O O . GLY A 1 86 ? -6.741 7.228 2.870 1.00 95.19 86 GLY A O 1
ATOM 651 N N . ALA A 1 87 ? -8.209 5.537 2.659 1.00 96.19 87 ALA A N 1
ATOM 652 C CA . ALA A 1 87 ? -7.337 4.721 1.819 1.00 96.19 87 ALA A CA 1
ATOM 653 C C . ALA A 1 87 ? -6.977 5.439 0.512 1.00 96.19 87 ALA A C 1
ATOM 655 O O . ALA A 1 87 ? -5.806 5.488 0.149 1.00 96.19 87 ALA A O 1
ATOM 656 N N . LEU A 1 88 ? -7.951 6.050 -0.169 1.00 96.56 88 LEU A N 1
ATOM 657 C CA . LEU A 1 88 ? -7.702 6.797 -1.402 1.00 96.56 88 LEU A CA 1
ATOM 658 C C . LEU A 1 88 ? -6.908 8.083 -1.159 1.00 96.56 88 LEU A C 1
ATOM 660 O O . LEU A 1 88 ? -6.050 8.404 -1.979 1.00 96.56 88 LEU A O 1
ATOM 664 N N . ILE A 1 89 ? -7.145 8.792 -0.051 1.00 96.44 89 ILE A N 1
ATOM 665 C CA . ILE A 1 89 ? -6.351 9.972 0.320 1.00 96.44 89 ILE A CA 1
ATOM 666 C C . ILE A 1 89 ? -4.889 9.570 0.522 1.00 96.44 89 ILE A C 1
ATOM 668 O O . ILE A 1 89 ? -4.013 10.088 -0.166 1.00 96.44 89 ILE A O 1
ATOM 672 N N . VAL A 1 90 ? -4.623 8.606 1.407 1.00 96.25 90 VAL A N 1
ATOM 673 C CA . VAL A 1 90 ? -3.257 8.171 1.744 1.00 96.25 90 VAL A CA 1
ATOM 674 C C . VAL A 1 90 ? -2.535 7.621 0.526 1.00 96.25 90 VAL A C 1
ATOM 676 O O . VAL A 1 90 ? -1.385 7.978 0.275 1.00 96.25 90 VAL A O 1
ATOM 679 N N . ALA A 1 91 ? -3.224 6.801 -0.263 1.00 94.69 91 ALA A N 1
ATOM 680 C CA . ALA A 1 91 ? -2.614 6.134 -1.395 1.00 94.69 91 ALA A CA 1
ATOM 681 C C . ALA A 1 91 ? -2.295 7.092 -2.551 1.00 94.69 91 ALA A C 1
ATOM 683 O O . ALA A 1 91 ? -1.342 6.859 -3.288 1.00 94.69 91 ALA A O 1
ATOM 684 N N . ASN A 1 92 ? -3.036 8.191 -2.707 1.00 94.62 92 ASN A N 1
ATOM 685 C CA . ASN A 1 92 ? -2.849 9.105 -3.835 1.00 94.62 92 ASN A CA 1
ATOM 686 C C . ASN A 1 92 ? -2.151 10.416 -3.473 1.00 94.62 92 ASN A C 1
ATOM 688 O O . ASN A 1 92 ? -1.737 11.131 -4.379 1.00 94.62 92 ASN A O 1
ATOM 692 N N . PHE A 1 93 ? -1.947 10.722 -2.191 1.00 93.81 93 PHE A N 1
ATOM 693 C CA . PHE A 1 93 ? -1.284 11.962 -1.781 1.00 93.81 93 PHE A CA 1
ATOM 694 C C . PHE A 1 93 ? 0.133 12.096 -2.355 1.00 93.81 93 PHE A C 1
ATOM 696 O O . PHE A 1 93 ? 0.458 13.135 -2.926 1.00 93.81 93 PHE A O 1
ATOM 703 N N . ASN A 1 94 ? 0.949 11.036 -2.281 1.00 90.12 94 ASN A N 1
ATOM 704 C CA . ASN A 1 94 ? 2.308 11.058 -2.833 1.00 90.12 94 ASN A CA 1
ATOM 705 C C . ASN A 1 94 ? 2.311 11.257 -4.368 1.00 90.12 94 ASN A C 1
ATOM 707 O O . ASN A 1 94 ? 2.965 12.188 -4.839 1.00 90.12 94 ASN A O 1
ATOM 711 N N . PRO A 1 95 ? 1.521 10.501 -5.163 1.00 88.38 95 PRO A N 1
ATOM 712 C CA . PRO A 1 95 ? 1.336 10.789 -6.587 1.00 88.38 95 PRO A CA 1
ATOM 713 C C . PRO A 1 95 ? 0.850 12.212 -6.903 1.00 88.38 95 PRO A C 1
ATOM 715 O O . PRO A 1 95 ? 1.366 12.825 -7.835 1.00 88.38 95 PRO A O 1
ATOM 718 N N . VAL A 1 96 ? -0.098 12.769 -6.131 1.00 90.00 96 VAL A N 1
ATOM 719 C CA . VAL A 1 96 ? -0.551 14.163 -6.309 1.00 90.00 96 VAL A CA 1
ATOM 720 C C . VAL A 1 96 ? 0.623 15.123 -6.154 1.00 90.00 96 VAL A C 1
ATOM 722 O O . VAL A 1 96 ? 0.844 15.955 -7.033 1.00 90.00 96 VAL A O 1
ATOM 725 N N . LEU A 1 97 ? 1.400 14.995 -5.075 1.00 88.00 97 LEU A N 1
ATOM 726 C CA . LEU A 1 97 ? 2.575 15.839 -4.863 1.00 88.00 97 LEU A CA 1
ATOM 727 C C . LEU A 1 97 ? 3.584 15.694 -6.002 1.00 88.00 97 LEU A C 1
ATOM 729 O O . LEU A 1 97 ? 4.091 16.702 -6.489 1.00 88.00 97 LEU A O 1
ATOM 733 N N . ALA A 1 98 ? 3.842 14.471 -6.464 1.00 85.12 98 ALA A N 1
ATOM 734 C CA . ALA A 1 98 ? 4.797 14.219 -7.535 1.00 85.12 98 ALA A CA 1
ATOM 735 C C . ALA A 1 98 ? 4.366 14.823 -8.885 1.00 85.12 98 ALA A C 1
ATOM 737 O O . ALA A 1 98 ? 5.202 15.368 -9.608 1.00 85.12 98 ALA A O 1
ATOM 738 N N . VAL A 1 99 ? 3.065 14.797 -9.208 1.00 86.38 99 VAL A N 1
ATOM 739 C CA . VAL A 1 99 ? 2.520 15.487 -10.392 1.00 86.38 99 VAL A CA 1
ATOM 740 C C . VAL A 1 99 ? 2.631 17.003 -10.237 1.00 86.38 99 VAL A C 1
ATOM 742 O O . VAL A 1 99 ? 3.125 17.671 -11.141 1.00 86.38 99 VAL A O 1
ATOM 745 N N . LEU A 1 100 ? 2.208 17.554 -9.094 1.00 85.75 100 LEU A N 1
ATOM 746 C CA . LEU A 1 100 ? 2.200 19.004 -8.859 1.00 85.75 100 LEU A CA 1
ATOM 747 C C . LEU A 1 100 ? 3.606 19.611 -8.832 1.00 85.75 100 LEU A C 1
ATOM 749 O O . LEU A 1 100 ? 3.789 20.760 -9.222 1.00 85.75 100 LEU A O 1
ATOM 753 N N . THR A 1 101 ? 4.593 18.845 -8.371 1.00 84.06 101 THR A N 1
ATOM 754 C CA . THR A 1 101 ? 5.998 19.272 -8.298 1.00 84.06 101 THR A CA 1
ATOM 755 C C . THR A 1 101 ? 6.816 18.864 -9.524 1.00 84.06 101 THR A C 1
ATOM 757 O O . THR A 1 101 ? 8.007 19.163 -9.580 1.00 84.06 101 THR A O 1
ATOM 760 N N . ALA A 1 102 ? 6.192 18.202 -10.508 1.00 76.06 102 ALA A N 1
ATOM 761 C CA . ALA A 1 102 ? 6.832 17.675 -11.715 1.00 76.06 102 ALA A CA 1
ATOM 762 C C . ALA A 1 102 ? 8.071 16.796 -11.436 1.00 76.06 102 ALA A C 1
ATOM 764 O O . ALA A 1 102 ? 8.994 16.730 -12.246 1.00 76.06 102 ALA A O 1
ATOM 765 N N . THR A 1 103 ? 8.105 16.109 -10.292 1.00 68.75 103 THR A N 1
ATOM 766 C CA . THR A 1 103 ? 9.275 15.329 -9.858 1.00 68.75 103 THR A CA 1
ATOM 767 C C . THR A 1 103 ? 9.358 13.959 -10.513 1.00 68.75 103 THR A C 1
ATOM 769 O O . THR A 1 103 ? 10.448 13.392 -10.576 1.00 68.75 103 THR A O 1
ATOM 772 N N . HIS A 1 104 ? 8.238 13.417 -11.009 1.00 68.44 104 HIS A N 1
ATOM 773 C CA . HIS A 1 104 ? 8.222 12.074 -11.580 1.00 68.44 104 HIS A CA 1
ATOM 774 C C . HIS A 1 104 ? 7.263 11.943 -12.781 1.00 68.44 104 HIS A C 1
ATOM 776 O O . HIS A 1 104 ? 6.045 12.029 -12.609 1.00 68.44 104 HIS A O 1
ATOM 782 N N . PRO A 1 105 ? 7.755 11.657 -14.004 1.00 68.69 105 PRO A N 1
ATOM 783 C CA . PRO A 1 105 ? 6.920 11.591 -15.212 1.00 68.69 105 PRO A CA 1
ATOM 784 C C . PRO A 1 105 ? 5.904 10.436 -15.199 1.00 68.69 105 PRO A C 1
ATOM 786 O O . PRO A 1 105 ? 4.897 10.485 -15.899 1.00 68.69 105 PRO A O 1
ATOM 789 N N . LEU A 1 106 ? 6.131 9.411 -14.370 1.00 76.06 106 LEU A N 1
ATOM 790 C CA . LEU A 1 106 ? 5.193 8.298 -14.172 1.00 76.06 106 LEU A CA 1
ATOM 791 C C . LEU A 1 106 ? 4.233 8.513 -12.995 1.00 76.06 106 LEU A C 1
ATOM 793 O O . LEU A 1 106 ? 3.475 7.607 -12.671 1.00 76.06 106 LEU A O 1
ATOM 797 N N . ALA A 1 107 ? 4.249 9.679 -12.337 1.00 79.31 107 ALA A N 1
ATOM 798 C CA . ALA A 1 107 ? 3.413 9.941 -11.160 1.00 79.31 107 ALA A CA 1
ATOM 799 C C . ALA A 1 107 ? 1.922 9.645 -11.408 1.00 79.31 107 ALA A C 1
ATOM 801 O O . ALA A 1 107 ? 1.251 9.076 -10.551 1.00 79.31 107 ALA A O 1
ATOM 802 N N . TRP A 1 108 ? 1.422 9.946 -12.612 1.00 82.81 108 TRP A N 1
ATOM 803 C CA . TRP A 1 108 ? 0.028 9.700 -12.984 1.00 82.81 108 TRP A CA 1
ATOM 804 C C . TRP A 1 108 ? -0.351 8.210 -12.976 1.00 82.81 108 TRP A C 1
ATOM 806 O O . TRP A 1 108 ? -1.484 7.840 -12.673 1.00 82.81 108 TRP A O 1
ATOM 816 N N . SER A 1 109 ? 0.594 7.337 -13.312 1.00 84.56 109 SER A N 1
ATOM 817 C CA . SER A 1 109 ? 0.347 5.907 -13.459 1.00 84.56 109 SER A CA 1
ATOM 818 C C . SER A 1 109 ? 0.177 5.252 -12.077 1.00 84.56 109 SER A C 1
ATOM 820 O O . SER A 1 109 ? -0.640 4.345 -11.897 1.00 84.56 109 SER A O 1
ATOM 822 N N . PHE A 1 110 ? 0.841 5.812 -11.058 1.00 85.69 110 PHE A N 1
ATOM 823 C CA . PHE A 1 110 ? 0.713 5.389 -9.667 1.00 85.69 110 PHE A CA 1
ATOM 824 C C . PHE A 1 110 ? -0.668 5.647 -9.060 1.00 85.69 110 PHE A C 1
ATOM 826 O O . PHE A 1 110 ? -1.032 4.908 -8.150 1.00 85.69 110 PHE A O 1
ATOM 833 N N . PHE A 1 111 ? -1.477 6.588 -9.572 1.00 88.56 111 PHE A N 1
ATOM 834 C CA . PHE A 1 111 ? -2.874 6.724 -9.125 1.00 88.56 111 PHE A CA 1
ATOM 835 C C . PHE A 1 111 ? -3.633 5.405 -9.296 1.00 88.56 111 PHE A C 1
ATOM 837 O O . PHE A 1 111 ? -4.270 4.905 -8.369 1.00 88.56 111 PHE A O 1
ATOM 844 N N . PHE A 1 112 ? -3.506 4.794 -10.474 1.00 87.94 112 PHE A N 1
ATOM 845 C CA . PHE A 1 112 ? -4.189 3.546 -10.797 1.00 87.94 112 PHE A CA 1
ATOM 846 C C . PHE A 1 112 ? -3.628 2.368 -10.005 1.00 87.94 112 PHE A C 1
ATOM 848 O O . PHE A 1 112 ? -4.394 1.566 -9.475 1.00 87.94 112 PHE A O 1
ATOM 855 N N . LEU A 1 113 ? -2.303 2.277 -9.877 1.00 90.00 113 LEU A N 1
ATOM 856 C CA . LEU A 1 113 ? -1.650 1.193 -9.137 1.00 90.00 113 LEU A CA 1
ATOM 857 C C . LEU A 1 113 ? -2.010 1.213 -7.653 1.00 90.00 113 LEU A C 1
ATOM 859 O O . LEU A 1 113 ? -2.339 0.180 -7.069 1.00 90.00 113 LEU A O 1
ATOM 863 N N . ASN A 1 114 ? -2.017 2.402 -7.063 1.00 93.25 114 ASN A N 1
ATOM 864 C CA . ASN A 1 114 ? -2.349 2.585 -5.662 1.00 93.25 114 ASN A CA 1
ATOM 865 C C . ASN A 1 114 ? -3.831 2.284 -5.407 1.00 93.25 114 ASN A C 1
ATOM 867 O O . ASN A 1 114 ? -4.167 1.674 -4.394 1.00 93.25 114 ASN A O 1
ATOM 871 N N . MET A 1 115 ? -4.721 2.602 -6.353 1.00 94.00 115 MET A N 1
ATOM 872 C CA . MET A 1 115 ? -6.123 2.172 -6.300 1.00 94.00 115 MET A CA 1
ATOM 873 C C . MET A 1 115 ? -6.286 0.653 -6.464 1.00 94.00 115 MET A C 1
ATOM 875 O O . MET A 1 115 ? -7.101 0.063 -5.754 1.00 94.00 115 MET A O 1
ATOM 879 N N . CYS A 1 116 ? -5.494 0.008 -7.331 1.00 94.25 116 CYS A N 1
ATOM 880 C CA . CYS A 1 116 ? -5.485 -1.452 -7.499 1.00 94.25 116 CYS A CA 1
ATOM 881 C C . CYS A 1 116 ? -5.096 -2.188 -6.211 1.00 94.25 116 CYS A C 1
ATOM 883 O O . CYS A 1 116 ? -5.530 -3.318 -6.005 1.00 94.25 116 CYS A O 1
ATOM 885 N N . TRP A 1 117 ? -4.315 -1.552 -5.335 1.00 94.94 117 TRP A N 1
ATOM 886 C CA . TRP A 1 117 ? -4.018 -2.077 -4.005 1.00 94.94 117 TRP A CA 1
ATOM 887 C C . TRP A 1 117 ? -5.114 -1.721 -2.992 1.00 94.94 117 TRP A C 1
ATOM 889 O O . TRP A 1 117 ? -5.667 -2.594 -2.320 1.00 94.94 117 TRP A O 1
ATOM 899 N N . SER A 1 118 ? -5.442 -0.430 -2.884 1.00 96.19 118 SER A N 1
ATOM 900 C CA . SER A 1 118 ? -6.272 0.117 -1.804 1.00 96.19 118 SER A CA 1
ATOM 901 C C . SER A 1 118 ? -7.722 -0.314 -1.892 1.00 96.19 118 SER A C 1
ATOM 903 O O . SER A 1 118 ? -8.279 -0.730 -0.882 1.00 96.19 118 SER A O 1
ATOM 905 N N . VAL A 1 119 ? -8.327 -0.283 -3.082 1.00 96.56 119 VAL A N 1
ATOM 906 C CA . VAL A 1 119 ? -9.752 -0.603 -3.235 1.00 96.56 119 VAL A CA 1
ATOM 907 C C . VAL A 1 119 ? -10.040 -2.062 -2.853 1.00 96.56 119 VAL A C 1
ATOM 909 O O . VAL A 1 119 ? -10.894 -2.276 -1.985 1.00 96.56 119 VAL A O 1
ATOM 912 N N . PRO A 1 120 ? -9.337 -3.077 -3.400 1.00 96.44 120 PRO A N 1
ATOM 913 C CA . PRO A 1 120 ? -9.581 -4.463 -3.011 1.00 96.44 120 PRO A CA 1
ATOM 914 C C . PRO A 1 120 ? -9.297 -4.709 -1.533 1.00 96.44 120 PRO A C 1
ATOM 916 O O . PRO A 1 120 ? -10.107 -5.344 -0.857 1.00 96.44 120 PRO A O 1
ATOM 919 N N . ASN A 1 121 ? -8.203 -4.160 -0.997 1.00 96.06 121 ASN A N 1
ATOM 920 C CA . ASN A 1 121 ? -7.865 -4.368 0.407 1.00 96.06 121 ASN A CA 1
ATOM 921 C C . ASN A 1 121 ? -8.871 -3.704 1.347 1.00 96.06 121 ASN A C 1
ATOM 923 O O . ASN A 1 121 ? -9.222 -4.318 2.352 1.00 96.06 121 ASN A O 1
ATOM 927 N N . THR A 1 122 ? -9.428 -2.532 1.019 1.00 96.44 122 THR A N 1
ATOM 928 C CA . THR A 1 122 ? -10.539 -1.958 1.796 1.00 96.44 122 THR A CA 1
ATOM 929 C C . THR A 1 122 ? -11.710 -2.920 1.903 1.00 96.44 122 THR A C 1
ATOM 931 O O . THR A 1 122 ? -12.244 -3.120 2.995 1.00 96.44 122 THR A O 1
ATOM 934 N N . LEU A 1 123 ? -12.095 -3.551 0.796 1.00 96.06 123 LEU A N 1
ATOM 935 C CA . LEU A 1 123 ? -13.211 -4.492 0.778 1.00 96.06 123 LEU A CA 1
ATOM 936 C C . LEU A 1 123 ? -12.882 -5.777 1.549 1.00 96.06 123 LEU A C 1
ATOM 938 O O . LEU A 1 123 ? -13.691 -6.223 2.364 1.00 96.06 123 LEU A O 1
ATOM 942 N N . VAL A 1 124 ? -11.684 -6.335 1.356 1.00 95.19 124 VAL A N 1
ATOM 943 C CA . VAL A 1 124 ? -11.230 -7.560 2.030 1.00 95.19 124 VAL A CA 1
ATOM 944 C C . VAL A 1 124 ? -11.130 -7.346 3.541 1.00 95.19 124 VAL A C 1
ATOM 946 O O . VAL A 1 124 ? -11.771 -8.083 4.294 1.00 95.19 124 VAL A O 1
ATOM 949 N N . PHE A 1 125 ? -10.424 -6.305 3.998 1.00 94.19 125 PHE A N 1
ATOM 950 C CA . PHE A 1 125 ? -10.315 -5.975 5.423 1.00 94.19 125 PHE A CA 1
ATOM 951 C C . PHE A 1 125 ? -11.666 -5.709 6.061 1.00 94.19 125 PHE A C 1
ATOM 953 O O . PHE A 1 125 ? -11.965 -6.275 7.111 1.00 94.19 125 PHE A O 1
ATOM 960 N N . ARG A 1 126 ? -12.528 -4.934 5.404 1.00 91.81 126 ARG A N 1
ATOM 961 C CA . ARG A 1 126 ? -13.874 -4.675 5.913 1.00 91.81 126 ARG A CA 1
ATOM 962 C C . ARG A 1 126 ? -14.701 -5.954 6.030 1.00 91.81 126 ARG A C 1
ATOM 964 O O . ARG A 1 126 ? -15.342 -6.160 7.055 1.00 91.81 126 ARG A O 1
ATOM 971 N N . SER A 1 127 ? -14.682 -6.809 5.007 1.00 91.94 127 SER A N 1
ATOM 972 C CA . SER A 1 127 ? -15.460 -8.055 4.992 1.00 91.94 127 SER A CA 1
ATOM 973 C C . SER A 1 127 ? -15.037 -9.035 6.088 1.00 91.94 127 SER A C 1
ATOM 975 O O . SER A 1 127 ? -15.882 -9.728 6.649 1.00 91.94 127 SER A O 1
ATOM 977 N N . PHE A 1 128 ? -13.743 -9.072 6.411 1.00 91.94 128 PHE A N 1
ATOM 978 C CA . PHE A 1 128 ? -13.189 -9.915 7.463 1.00 91.94 128 PHE A CA 1
ATOM 979 C C . PHE A 1 128 ? -13.484 -9.344 8.851 1.00 91.94 128 PHE A C 1
ATOM 981 O O . PHE A 1 128 ? -14.026 -10.036 9.707 1.00 91.94 128 PHE A O 1
ATOM 988 N N . LEU A 1 129 ? -13.206 -8.054 9.059 1.00 89.44 129 LEU A N 1
ATOM 989 C CA . LEU A 1 129 ? -13.445 -7.385 10.338 1.00 89.44 129 LEU A CA 1
ATOM 990 C C . LEU A 1 129 ? -14.938 -7.362 10.704 1.00 89.44 129 LEU A C 1
ATOM 992 O O . LEU A 1 129 ? -15.277 -7.389 11.884 1.00 89.44 129 LEU A O 1
ATOM 996 N N . ALA A 1 130 ? -15.839 -7.389 9.713 1.00 87.62 130 ALA A N 1
ATOM 997 C CA . ALA A 1 130 ? -17.284 -7.461 9.936 1.00 87.62 130 ALA A CA 1
ATOM 998 C C . ALA A 1 130 ? -17.729 -8.786 10.570 1.00 87.62 130 ALA A C 1
ATOM 1000 O O . ALA A 1 130 ? -18.798 -8.843 11.171 1.00 87.62 130 ALA A O 1
ATOM 1001 N N . ARG A 1 131 ? -16.906 -9.836 10.473 1.00 87.38 131 ARG A N 1
ATOM 1002 C CA . ARG A 1 131 ? -17.150 -11.142 11.103 1.00 87.38 131 ARG A CA 1
ATOM 1003 C C . ARG A 1 131 ? -16.719 -11.178 12.570 1.00 87.38 131 ARG A C 1
ATOM 1005 O O . ARG A 1 131 ? -16.960 -12.175 13.239 1.00 87.38 131 ARG A O 1
ATOM 1012 N N . GLY A 1 132 ? -16.070 -10.120 13.068 1.00 81.62 132 GLY A N 1
ATOM 1013 C CA . GLY A 1 132 ? -15.544 -10.065 14.435 1.00 81.62 132 GLY A CA 1
ATOM 1014 C C . GLY A 1 132 ? -14.364 -11.008 14.685 1.00 81.62 132 GLY A C 1
ATOM 1015 O O . GLY A 1 132 ? -14.032 -11.277 15.836 1.00 81.62 132 GLY A O 1
ATOM 1016 N N . GLU A 1 133 ? -13.736 -11.527 13.627 1.00 83.50 133 GLU A N 1
ATOM 1017 C CA . GLU A 1 133 ? -12.602 -12.439 13.742 1.00 83.50 133 GLU A CA 1
ATOM 1018 C C . GLU A 1 133 ? -11.322 -11.712 14.175 1.00 83.50 133 GLU A C 1
ATOM 1020 O O . GLU A 1 133 ? -11.061 -10.564 13.805 1.00 83.50 133 GLU A O 1
ATOM 1025 N N . GLU A 1 134 ? -10.474 -12.414 14.927 1.00 85.25 134 GLU A N 1
ATOM 1026 C CA . GLU A 1 134 ? -9.175 -11.881 15.316 1.00 85.25 134 GLU A CA 1
ATOM 1027 C C . GLU A 1 134 ? -8.211 -11.832 14.121 1.00 85.25 134 GLU A C 1
ATOM 1029 O O . GLU A 1 134 ? -8.013 -12.809 13.382 1.00 85.25 134 GLU A O 1
ATOM 1034 N N . LEU A 1 135 ? -7.585 -10.669 13.950 1.00 89.25 135 LEU A N 1
ATOM 1035 C CA . LEU A 1 135 ? -6.608 -10.416 12.905 1.00 89.25 135 LEU A CA 1
ATOM 1036 C C . LEU A 1 135 ? -5.218 -10.833 13.395 1.00 89.25 135 LEU A C 1
ATOM 1038 O O . LEU A 1 135 ? -4.556 -10.081 14.103 1.00 89.25 135 LEU A O 1
ATOM 1042 N N . SER A 1 136 ? -4.783 -12.039 13.032 1.00 92.81 136 SER A N 1
ATOM 1043 C CA . SER A 1 136 ? -3.414 -12.509 13.273 1.00 92.81 136 SER A CA 1
ATOM 1044 C C . SER A 1 136 ? -2.443 -11.990 12.205 1.00 92.81 136 SER A C 1
ATOM 1046 O O . SER A 1 136 ? -2.864 -11.601 11.115 1.00 92.81 136 SER A O 1
ATOM 1048 N N . SER A 1 137 ? -1.133 -12.042 12.478 1.00 92.94 137 SER A N 1
ATOM 1049 C CA . SER A 1 137 ? -0.085 -11.597 11.537 1.00 92.94 137 SER A CA 1
ATOM 1050 C C . SER A 1 137 ? -0.211 -12.262 10.162 1.00 92.94 137 SER A C 1
ATOM 1052 O O . SER A 1 137 ? -0.208 -11.594 9.133 1.00 92.94 137 SER A O 1
ATOM 1054 N N . ASN A 1 138 ? -0.409 -13.584 10.134 1.00 93.31 138 ASN A N 1
ATOM 1055 C CA . ASN A 1 138 ? -0.521 -14.328 8.877 1.00 93.31 138 ASN A CA 1
ATOM 1056 C C . ASN A 1 138 ? -1.779 -13.939 8.094 1.00 93.31 138 ASN A C 1
ATOM 1058 O O . ASN A 1 138 ? -1.728 -13.836 6.869 1.00 93.31 138 ASN A O 1
ATOM 1062 N N . ARG A 1 139 ? -2.900 -13.692 8.787 1.00 93.75 139 ARG A N 1
ATOM 1063 C CA . ARG A 1 139 ? -4.141 -13.224 8.154 1.00 93.75 139 ARG A CA 1
ATOM 1064 C C . ARG A 1 139 ? -3.968 -11.817 7.596 1.00 93.75 139 ARG A C 1
ATOM 1066 O O . ARG A 1 139 ? -4.323 -11.591 6.449 1.00 93.75 139 ARG A O 1
ATOM 1073 N N . PHE A 1 140 ? -3.345 -10.918 8.357 1.00 95.19 140 PHE A N 1
ATOM 1074 C CA . PHE A 1 140 ? -3.019 -9.566 7.906 1.00 95.19 140 PHE A CA 1
ATOM 1075 C C . PHE A 1 140 ? -2.191 -9.589 6.614 1.00 95.19 140 PHE A C 1
ATOM 1077 O O . PHE A 1 140 ? -2.591 -8.982 5.625 1.00 95.19 140 PHE A O 1
ATOM 1084 N N . ILE A 1 141 ? -1.092 -10.351 6.588 1.00 96.56 141 ILE A N 1
ATOM 1085 C CA . ILE A 1 141 ? -0.225 -10.479 5.405 1.00 96.56 141 ILE A CA 1
ATOM 1086 C C . ILE A 1 141 ? -0.995 -11.082 4.225 1.00 96.56 141 ILE A C 1
ATOM 1088 O O . ILE A 1 141 ? -0.921 -10.560 3.116 1.00 96.56 141 ILE A O 1
ATOM 1092 N N . SER A 1 142 ? -1.774 -12.142 4.461 1.00 95.00 142 SER A N 1
ATOM 1093 C CA . SER A 1 142 ? -2.573 -12.798 3.414 1.00 95.00 142 SER A CA 1
ATOM 1094 C C . SER A 1 142 ? -3.610 -11.853 2.806 1.00 95.00 142 SER A C 1
ATOM 1096 O O . SER A 1 142 ? -3.855 -11.890 1.605 1.00 95.00 142 SER A O 1
ATOM 1098 N N . MET A 1 143 ? -4.206 -10.982 3.620 1.00 94.50 143 MET A N 1
ATOM 1099 C CA . MET A 1 143 ? -5.166 -9.986 3.152 1.00 94.50 143 MET A CA 1
ATOM 1100 C C . MET A 1 143 ? -4.473 -8.879 2.363 1.00 94.50 143 MET A C 1
ATOM 1102 O O . MET A 1 143 ? -4.931 -8.563 1.272 1.00 94.50 143 MET A O 1
ATOM 1106 N N . CYS A 1 144 ? -3.331 -8.365 2.837 1.00 95.75 144 CYS A N 1
ATOM 1107 C CA . CYS A 1 144 ? -2.510 -7.430 2.062 1.00 95.75 144 CYS A CA 1
ATOM 1108 C C . CYS A 1 144 ? -2.099 -8.019 0.705 1.00 95.75 144 CYS A C 1
ATOM 1110 O O . CYS A 1 144 ? -2.097 -7.302 -0.297 1.00 95.75 144 CYS A O 1
ATOM 1112 N N . ALA A 1 145 ? -1.812 -9.326 0.657 1.00 96.06 145 ALA A N 1
ATOM 1113 C CA . ALA A 1 145 ? -1.414 -10.027 -0.559 1.00 96.06 145 ALA A CA 1
ATOM 1114 C C . ALA A 1 145 ? -2.498 -10.014 -1.644 1.00 96.06 145 ALA A C 1
ATOM 1116 O O . ALA A 1 145 ? -2.152 -10.036 -2.820 1.00 96.06 145 ALA A O 1
ATOM 1117 N N . VAL A 1 146 ? -3.786 -9.907 -1.294 1.00 94.75 146 VAL A N 1
ATOM 1118 C CA . VAL A 1 146 ? -4.865 -9.799 -2.290 1.00 94.75 146 VAL A CA 1
ATOM 1119 C C . VAL A 1 146 ? -4.712 -8.518 -3.113 1.00 94.75 146 VAL A C 1
ATOM 1121 O O . VAL A 1 146 ? -4.567 -8.582 -4.335 1.00 94.75 146 VAL A O 1
ATOM 1124 N N . GLY A 1 147 ? -4.685 -7.356 -2.457 1.00 93.38 147 GLY A N 1
ATOM 1125 C CA . GLY A 1 147 ? -4.466 -6.075 -3.130 1.00 93.38 147 GLY A CA 1
ATOM 1126 C C . GLY A 1 147 ? -3.083 -5.984 -3.766 1.00 93.38 147 GLY A C 1
ATOM 1127 O O . GLY A 1 147 ? -2.958 -5.461 -4.869 1.00 93.38 147 GLY A O 1
ATOM 1128 N N . GLN A 1 148 ? -2.053 -6.568 -3.144 1.00 94.56 148 GLN A N 1
ATOM 1129 C CA . GLN A 1 148 ? -0.710 -6.587 -3.721 1.00 94.56 148 GLN A CA 1
ATOM 1130 C C . GLN A 1 148 ? -0.644 -7.398 -5.019 1.00 94.56 148 GLN A C 1
ATOM 1132 O O . GLN A 1 148 ? 0.010 -6.980 -5.975 1.00 94.56 148 GLN A O 1
ATOM 1137 N N . PHE A 1 149 ? -1.319 -8.544 -5.076 1.00 94.94 149 PHE A N 1
ATOM 1138 C CA . PHE A 1 149 ? -1.392 -9.359 -6.281 1.00 94.94 149 PHE A CA 1
ATOM 1139 C C . PHE A 1 149 ? -2.079 -8.589 -7.411 1.00 94.94 149 PHE A C 1
ATOM 1141 O O . PHE A 1 149 ? -1.522 -8.472 -8.501 1.00 94.94 149 PHE A O 1
ATOM 1148 N N . ILE A 1 150 ? -3.237 -7.984 -7.128 1.00 94.88 150 ILE A N 1
ATOM 1149 C CA . ILE A 1 150 ? -3.988 -7.179 -8.102 1.00 94.88 150 ILE A CA 1
ATOM 1150 C C . ILE A 1 150 ? -3.149 -5.988 -8.580 1.00 94.88 150 ILE A C 1
ATOM 1152 O O . ILE A 1 150 ? -3.047 -5.756 -9.783 1.00 94.88 150 ILE A O 1
ATOM 1156 N N . ALA A 1 151 ? -2.486 -5.275 -7.666 1.00 92.62 151 ALA A N 1
ATOM 1157 C CA . ALA A 1 151 ? -1.586 -4.178 -8.004 1.00 92.62 151 ALA A CA 1
ATOM 1158 C C . ALA A 1 151 ? -0.392 -4.640 -8.852 1.00 92.62 151 ALA A C 1
ATOM 1160 O O . ALA A 1 151 ? 0.009 -3.928 -9.765 1.00 92.62 151 ALA A O 1
ATOM 1161 N N . SER A 1 152 ? 0.147 -5.838 -8.610 1.00 92.00 152 SER A N 1
ATOM 1162 C CA . SER A 1 152 ? 1.264 -6.395 -9.388 1.00 92.00 152 SER A CA 1
ATOM 1163 C C . SER A 1 152 ? 0.835 -6.797 -10.802 1.00 92.00 152 SER A C 1
ATOM 1165 O O . SER A 1 152 ? 1.535 -6.505 -11.773 1.00 92.00 152 SER A O 1
ATOM 1167 N N . VAL A 1 153 ? -0.350 -7.391 -10.957 1.00 92.00 153 VAL A N 1
ATOM 1168 C CA . VAL A 1 153 ? -0.937 -7.647 -12.282 1.00 92.00 153 VAL A CA 1
ATOM 1169 C C . VAL A 1 153 ? -1.200 -6.325 -13.008 1.00 92.00 153 VAL A C 1
ATOM 1171 O O . VAL A 1 153 ? -0.786 -6.162 -14.155 1.00 92.00 153 VAL A O 1
ATOM 1174 N N . GLY A 1 154 ? -1.803 -5.348 -12.322 1.00 91.12 154 GLY A N 1
ATOM 1175 C CA . GLY A 1 154 ? -2.035 -4.005 -12.854 1.00 91.12 154 GLY A CA 1
ATOM 1176 C C . GLY A 1 154 ? -0.742 -3.312 -13.289 1.00 91.12 154 GLY A C 1
ATOM 1177 O O . GLY A 1 154 ? -0.688 -2.741 -14.374 1.00 91.12 154 GLY A O 1
ATOM 1178 N N . PHE A 1 155 ? 0.326 -3.439 -12.500 1.00 88.19 155 PHE A N 1
ATOM 1179 C CA . PHE A 1 155 ? 1.658 -2.933 -12.829 1.00 88.19 155 PHE A CA 1
ATOM 1180 C C . PHE A 1 155 ? 2.220 -3.573 -14.095 1.00 88.19 155 PHE A C 1
ATOM 1182 O O . PHE A 1 155 ? 2.734 -2.868 -14.957 1.00 88.19 155 PHE A O 1
ATOM 1189 N N . SER A 1 156 ? 2.083 -4.892 -14.234 1.00 88.50 156 SER A N 1
ATOM 1190 C CA . SER A 1 156 ? 2.552 -5.627 -15.414 1.00 88.50 156 SER A CA 1
ATOM 1191 C C . SER A 1 156 ? 1.872 -5.116 -16.688 1.00 88.50 156 SER A C 1
ATOM 1193 O O . SER A 1 156 ? 2.543 -4.796 -17.668 1.00 88.50 156 SER A O 1
ATOM 1195 N N . VAL A 1 157 ? 0.543 -4.962 -16.651 1.00 89.06 157 VAL A N 1
ATOM 1196 C CA . VAL A 1 157 ? -0.251 -4.430 -17.773 1.00 89.06 157 VAL A CA 1
ATOM 1197 C C . VAL A 1 157 ? 0.116 -2.977 -18.071 1.00 89.06 157 VAL A C 1
ATOM 1199 O O . VAL A 1 157 ? 0.312 -2.606 -19.226 1.00 89.06 157 VAL A O 1
ATOM 1202 N N . LEU A 1 158 ? 0.255 -2.150 -17.037 1.00 86.56 158 LEU A N 1
ATOM 1203 C CA . LEU A 1 158 ? 0.596 -0.740 -17.185 1.00 86.56 158 LEU A CA 1
ATOM 1204 C C . LEU A 1 158 ? 1.991 -0.550 -17.786 1.00 86.56 158 LEU A C 1
ATOM 1206 O O . LEU A 1 158 ? 2.171 0.306 -18.647 1.00 86.56 158 LEU A O 1
ATOM 1210 N N . MET A 1 159 ? 2.964 -1.375 -17.395 1.00 84.44 159 MET A N 1
ATOM 1211 C CA . MET A 1 159 ? 4.311 -1.337 -17.963 1.00 84.44 159 MET A CA 1
ATOM 1212 C C . MET A 1 159 ? 4.327 -1.694 -19.450 1.00 84.44 159 MET A C 1
ATOM 1214 O O . MET A 1 159 ? 5.081 -1.076 -20.195 1.00 84.44 159 MET A O 1
ATOM 1218 N N . LEU A 1 160 ? 3.469 -2.613 -19.909 1.00 87.19 160 LEU A N 1
ATOM 1219 C CA . LEU A 1 160 ? 3.328 -2.912 -21.342 1.00 87.19 160 LEU A CA 1
ATOM 1220 C C . LEU A 1 160 ? 2.804 -1.710 -22.142 1.00 87.19 160 LEU A C 1
ATOM 1222 O O . LEU A 1 160 ? 3.191 -1.527 -23.291 1.00 87.19 160 LEU A O 1
ATOM 1226 N N . ILE A 1 161 ? 1.945 -0.884 -21.539 1.00 86.56 161 ILE A N 1
ATOM 1227 C CA . ILE A 1 161 ? 1.376 0.308 -22.184 1.00 86.56 161 ILE A CA 1
ATOM 1228 C C . ILE A 1 161 ? 2.380 1.463 -22.179 1.00 86.56 161 ILE A C 1
ATOM 1230 O O . ILE A 1 161 ? 2.567 2.132 -23.191 1.00 86.56 161 ILE A O 1
ATOM 1234 N N . VAL A 1 162 ? 3.012 1.715 -21.031 1.00 85.12 162 VAL A N 1
ATOM 1235 C CA . VAL A 1 162 ? 3.884 2.881 -20.841 1.00 85.12 162 VAL A CA 1
ATOM 1236 C C . VAL A 1 162 ? 5.273 2.656 -21.439 1.00 85.12 162 VAL A C 1
ATOM 1238 O O . VAL A 1 162 ? 5.874 3.585 -21.973 1.00 85.12 162 VAL A O 1
ATOM 1241 N N . PHE A 1 163 ? 5.772 1.421 -21.393 1.00 86.06 163 PHE A N 1
ATOM 1242 C CA . PHE A 1 163 ? 7.081 1.044 -21.915 1.00 86.06 163 PHE A CA 1
ATOM 1243 C C . PHE A 1 163 ? 6.972 -0.192 -22.816 1.00 86.06 163 PHE A C 1
ATOM 1245 O O . PHE A 1 163 ? 7.472 -1.250 -22.444 1.00 86.06 163 PHE A O 1
ATOM 1252 N N . PRO A 1 164 ? 6.373 -0.095 -24.016 1.00 82.31 164 PRO A N 1
ATOM 1253 C CA . PRO A 1 164 ? 6.105 -1.248 -24.889 1.00 82.31 164 PRO A CA 1
ATOM 1254 C C . PRO A 1 164 ? 7.356 -1.953 -25.454 1.00 82.31 164 PRO A C 1
ATOM 1256 O O . PRO A 1 164 ? 7.231 -2.986 -26.103 1.00 82.31 164 PRO A O 1
ATOM 1259 N N . GLY A 1 165 ? 8.559 -1.418 -25.217 1.00 84.31 165 GLY A N 1
ATOM 1260 C CA . GLY A 1 165 ? 9.838 -2.003 -25.644 1.00 84.31 165 GLY A CA 1
ATOM 1261 C C . GLY A 1 165 ? 10.838 -2.237 -24.509 1.00 84.31 165 GLY A C 1
ATOM 1262 O O . GLY A 1 165 ? 12.032 -2.385 -24.768 1.00 84.31 165 GLY A O 1
ATOM 1263 N N . ALA A 1 166 ? 10.389 -2.209 -23.252 1.00 82.75 166 ALA A N 1
ATOM 1264 C CA . ALA A 1 166 ? 11.239 -2.574 -22.127 1.00 82.75 166 ALA A CA 1
ATOM 1265 C C . ALA A 1 166 ? 11.645 -4.055 -22.193 1.00 82.75 166 ALA A C 1
ATOM 1267 O O . ALA A 1 166 ? 11.044 -4.887 -22.871 1.00 82.75 166 ALA A O 1
ATOM 1268 N N . GLN A 1 167 ? 12.709 -4.386 -21.469 1.00 84.75 167 GLN A N 1
ATOM 1269 C CA . GLN A 1 167 ? 13.181 -5.759 -21.366 1.00 84.75 167 GLN A CA 1
ATOM 1270 C C . GLN A 1 167 ? 12.113 -6.645 -20.716 1.00 84.75 167 GLN A C 1
ATOM 1272 O O . GLN A 1 167 ? 11.442 -6.219 -19.777 1.00 84.75 167 GLN A O 1
ATOM 1277 N N . TRP A 1 168 ? 12.002 -7.900 -21.162 1.00 81.38 168 TRP A N 1
ATOM 1278 C CA . TRP A 1 168 ? 10.961 -8.830 -20.701 1.00 81.38 168 TRP A CA 1
ATOM 1279 C C . TRP A 1 168 ? 10.904 -8.970 -19.170 1.00 81.38 168 TRP A C 1
ATOM 1281 O O . TRP A 1 168 ? 9.828 -9.116 -18.588 1.00 81.38 168 TRP A O 1
ATOM 1291 N N . TRP A 1 169 ? 12.060 -8.878 -18.505 1.00 79.75 169 TRP A N 1
ATOM 1292 C CA . TRP A 1 169 ? 12.164 -8.982 -17.054 1.00 79.75 169 TRP A CA 1
ATOM 1293 C C . TRP A 1 169 ? 11.471 -7.825 -16.324 1.00 79.75 169 TRP A C 1
ATOM 1295 O O . TRP A 1 169 ? 11.012 -8.016 -15.201 1.00 79.75 169 TRP A O 1
ATOM 1305 N N . ALA A 1 170 ? 11.313 -6.652 -16.941 1.00 80.69 170 ALA A N 1
ATOM 1306 C CA . ALA A 1 170 ? 10.603 -5.527 -16.336 1.00 80.69 170 ALA A CA 1
ATOM 1307 C C . ALA A 1 170 ? 9.101 -5.814 -16.169 1.00 80.69 170 ALA A C 1
ATOM 1309 O O . ALA A 1 170 ? 8.488 -5.338 -15.216 1.00 80.69 170 ALA A O 1
ATOM 1310 N N . TYR A 1 171 ? 8.521 -6.639 -17.047 1.00 84.75 171 TYR A N 1
ATOM 1311 C CA . TYR A 1 171 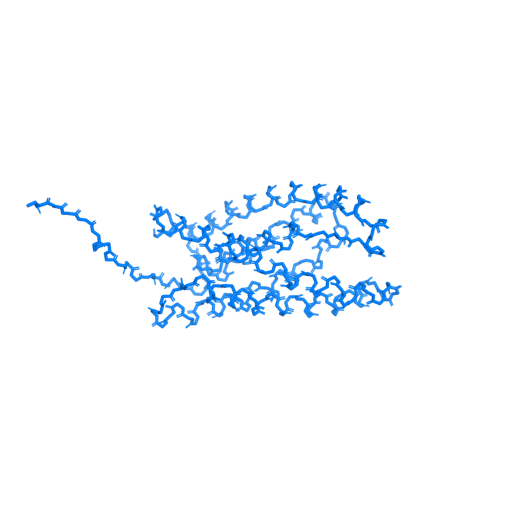? 7.099 -7.004 -17.010 1.00 84.75 171 TYR A CA 1
ATOM 1312 C C . TYR A 1 171 ? 6.786 -8.200 -16.114 1.00 84.75 171 TYR A C 1
ATOM 1314 O O . TYR A 1 171 ? 5.616 -8.494 -15.902 1.00 84.75 171 TYR A O 1
ATOM 1322 N N . ILE A 1 172 ? 7.806 -8.919 -15.634 1.00 83.44 172 ILE A N 1
ATOM 1323 C CA . ILE A 1 172 ? 7.623 -10.156 -14.860 1.00 83.44 172 ILE A CA 1
ATOM 1324 C C . ILE A 1 172 ? 8.346 -10.064 -13.518 1.00 83.44 172 ILE A C 1
ATOM 1326 O O . ILE A 1 172 ? 7.721 -10.215 -12.471 1.00 83.44 172 ILE A O 1
ATOM 1330 N N . ILE A 1 173 ? 9.648 -9.773 -13.526 1.00 84.75 173 ILE A N 1
ATOM 1331 C CA . ILE A 1 173 ? 10.480 -9.774 -12.319 1.00 84.75 173 ILE A CA 1
ATOM 1332 C C . ILE A 1 173 ? 10.122 -8.601 -11.406 1.00 84.75 173 ILE A C 1
ATOM 1334 O O . ILE A 1 173 ? 9.941 -8.819 -10.214 1.00 84.75 173 ILE A O 1
ATOM 1338 N N . ILE A 1 174 ? 9.962 -7.379 -11.931 1.00 84.00 174 ILE A N 1
ATOM 1339 C CA . ILE A 1 174 ? 9.598 -6.215 -11.098 1.00 84.00 174 ILE A CA 1
ATOM 1340 C C . ILE A 1 174 ? 8.216 -6.393 -10.438 1.00 84.00 174 ILE A C 1
ATOM 1342 O O . ILE A 1 174 ? 8.124 -6.206 -9.225 1.00 84.00 174 ILE A O 1
ATOM 1346 N N . PRO A 1 175 ? 7.141 -6.783 -11.155 1.00 88.19 175 PRO A N 1
ATOM 1347 C CA . PRO A 1 175 ? 5.862 -7.054 -10.504 1.00 88.19 175 PRO A CA 1
ATOM 1348 C C . PRO A 1 175 ? 5.916 -8.215 -9.508 1.00 88.19 175 PRO A C 1
ATOM 1350 O O . PRO A 1 175 ? 5.293 -8.137 -8.452 1.00 88.19 175 PRO A O 1
ATOM 1353 N N . LEU A 1 176 ? 6.672 -9.279 -9.799 1.00 88.69 176 LEU A N 1
ATOM 1354 C CA . LEU A 1 176 ? 6.857 -10.379 -8.851 1.00 88.69 176 LEU A CA 1
ATOM 1355 C C . LEU A 1 176 ? 7.595 -9.908 -7.592 1.00 88.69 176 LEU A C 1
ATOM 1357 O O . LEU A 1 176 ? 7.220 -10.268 -6.480 1.00 88.69 176 LEU A O 1
ATOM 1361 N N . TRP A 1 177 ? 8.611 -9.066 -7.758 1.00 86.94 177 TRP A N 1
ATOM 1362 C CA . TRP A 1 177 ? 9.344 -8.444 -6.662 1.00 86.94 177 TRP A CA 1
ATOM 1363 C C . TRP A 1 177 ? 8.440 -7.550 -5.811 1.00 86.94 177 TRP A C 1
ATOM 1365 O O . TRP A 1 177 ? 8.411 -7.683 -4.588 1.00 86.94 177 TRP A O 1
ATOM 1375 N N . ASN A 1 178 ? 7.627 -6.714 -6.460 1.00 88.50 178 ASN A N 1
ATOM 1376 C CA . ASN A 1 178 ? 6.580 -5.930 -5.815 1.00 88.50 178 ASN A CA 1
ATOM 1377 C C . ASN A 1 178 ? 5.633 -6.832 -5.010 1.00 88.50 178 ASN A C 1
ATOM 1379 O O . ASN A 1 178 ? 5.299 -6.513 -3.872 1.00 88.50 178 ASN A O 1
ATOM 1383 N N . PHE A 1 179 ? 5.231 -7.984 -5.551 1.00 91.94 179 PHE A N 1
ATOM 1384 C CA . PHE A 1 179 ? 4.398 -8.939 -4.825 1.00 91.94 179 PHE A CA 1
ATOM 1385 C C . PHE A 1 179 ? 5.099 -9.521 -3.591 1.00 91.94 179 PHE A C 1
ATOM 1387 O O . PHE A 1 179 ? 4.523 -9.517 -2.506 1.00 91.94 179 PHE A O 1
ATOM 1394 N N . ILE A 1 180 ? 6.355 -9.957 -3.721 1.00 91.81 180 ILE A N 1
ATOM 1395 C CA . ILE A 1 180 ? 7.143 -10.539 -2.621 1.00 91.81 180 ILE A CA 1
ATOM 1396 C C . ILE A 1 180 ? 7.311 -9.549 -1.458 1.00 91.81 180 ILE A C 1
ATOM 1398 O O . ILE A 1 180 ? 7.287 -9.956 -0.293 1.00 91.81 180 ILE A O 1
ATOM 1402 N N . MET A 1 181 ? 7.403 -8.246 -1.745 1.00 92.44 181 MET A N 1
ATOM 1403 C CA . MET A 1 181 ? 7.540 -7.199 -0.723 1.00 92.44 181 MET A CA 1
ATOM 1404 C C . MET A 1 181 ? 6.344 -7.063 0.225 1.00 92.44 181 MET A C 1
ATOM 1406 O O . MET A 1 181 ? 6.477 -6.440 1.283 1.00 92.44 181 MET A O 1
ATOM 1410 N N . VAL A 1 182 ? 5.215 -7.722 -0.065 1.00 94.75 182 VAL A N 1
ATOM 1411 C CA . VAL A 1 182 ? 4.109 -7.853 0.893 1.00 94.75 182 VAL A CA 1
ATOM 1412 C C . VAL A 1 182 ? 4.524 -8.570 2.172 1.00 94.75 182 VAL A C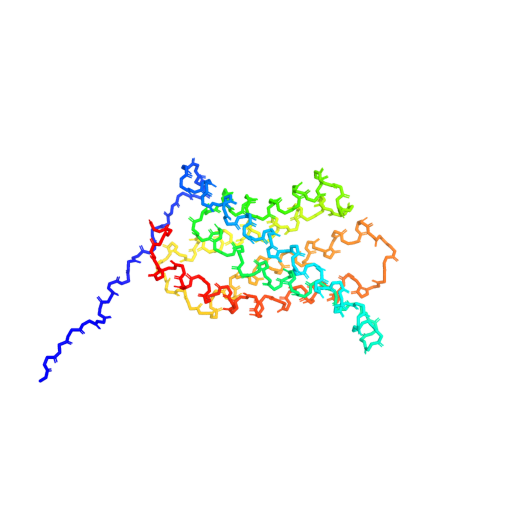 1
ATOM 1414 O O . VAL A 1 182 ? 3.945 -8.316 3.222 1.00 94.75 182 VAL A O 1
ATOM 1417 N N . ILE A 1 183 ? 5.514 -9.465 2.114 1.00 94.88 183 ILE A N 1
ATOM 1418 C CA . ILE A 1 183 ? 5.929 -10.255 3.274 1.00 94.88 183 ILE A CA 1
ATOM 1419 C C . ILE A 1 183 ? 6.604 -9.351 4.316 1.00 94.88 183 ILE A C 1
ATOM 1421 O O . ILE A 1 183 ? 6.034 -9.189 5.398 1.00 94.88 183 ILE A O 1
ATOM 1425 N N . PRO A 1 184 ? 7.762 -8.717 4.034 1.00 94.69 184 PRO A N 1
ATOM 1426 C CA . PRO A 1 184 ? 8.388 -7.827 5.007 1.00 94.69 184 PRO A CA 1
ATOM 1427 C C . PRO A 1 184 ? 7.496 -6.621 5.322 1.00 94.69 184 PRO A C 1
ATOM 1429 O O . PRO A 1 184 ? 7.344 -6.257 6.488 1.00 94.69 184 PRO A O 1
ATOM 1432 N N . GLY A 1 185 ? 6.834 -6.048 4.312 1.00 94.06 185 GLY A N 1
ATOM 1433 C CA . GLY A 1 185 ? 5.956 -4.896 4.493 1.00 94.06 185 GLY A CA 1
ATOM 1434 C C . GLY A 1 185 ? 4.736 -5.208 5.355 1.00 94.06 185 GLY A C 1
ATOM 1435 O O . GLY A 1 185 ? 4.403 -4.442 6.252 1.00 94.06 185 GLY A O 1
ATOM 1436 N N . GLY A 1 186 ? 4.115 -6.369 5.151 1.00 94.81 186 GLY A N 1
ATOM 1437 C CA . GLY A 1 186 ? 2.970 -6.834 5.925 1.00 94.81 186 GLY A CA 1
ATOM 1438 C C . GLY A 1 186 ? 3.330 -7.217 7.360 1.00 94.81 186 GLY A C 1
ATOM 1439 O O . GLY A 1 186 ? 2.532 -6.964 8.259 1.00 94.81 186 GLY A O 1
ATOM 1440 N N . VAL A 1 187 ? 4.532 -7.753 7.614 1.00 95.81 187 VAL A N 1
ATOM 1441 C CA . VAL A 1 187 ? 5.026 -7.978 8.986 1.00 95.81 187 VAL A CA 1
ATOM 1442 C C . VAL A 1 187 ? 5.145 -6.649 9.730 1.00 95.81 187 VAL A C 1
ATOM 1444 O O . VAL A 1 187 ? 4.574 -6.497 10.810 1.00 95.81 187 VAL A O 1
ATOM 1447 N N . ILE A 1 188 ? 5.833 -5.666 9.143 1.00 95.81 188 ILE A N 1
ATOM 1448 C CA . ILE A 1 188 ? 5.997 -4.345 9.766 1.00 95.81 188 ILE A CA 1
ATOM 1449 C C . ILE A 1 188 ? 4.634 -3.644 9.886 1.00 95.81 188 ILE A C 1
ATOM 1451 O O . ILE A 1 188 ? 4.316 -3.077 10.930 1.00 95.81 188 ILE A O 1
ATOM 1455 N N . GLY A 1 189 ? 3.784 -3.750 8.863 1.00 95.31 189 GLY A N 1
ATOM 1456 C CA . GLY A 1 189 ? 2.418 -3.228 8.858 1.00 95.31 189 GLY A CA 1
ATOM 1457 C C . GLY A 1 189 ? 1.549 -3.809 9.965 1.00 95.31 189 GLY A C 1
ATOM 1458 O O . GLY A 1 189 ? 0.826 -3.066 10.623 1.00 95.31 189 GLY A O 1
ATOM 1459 N N . TYR A 1 190 ? 1.664 -5.106 10.249 1.00 95.62 190 TYR A N 1
ATOM 1460 C CA . TYR A 1 190 ? 0.952 -5.742 11.355 1.00 95.62 190 TYR A CA 1
ATOM 1461 C C . TYR A 1 190 ? 1.414 -5.211 12.721 1.00 95.62 190 TYR A C 1
ATOM 1463 O O . TYR A 1 190 ? 0.602 -4.976 13.621 1.00 95.62 190 TYR A O 1
ATOM 1471 N N . TRP A 1 191 ? 2.717 -4.981 12.887 1.00 95.12 191 TRP A N 1
ATOM 1472 C CA . TRP A 1 191 ? 3.274 -4.402 14.113 1.00 95.12 191 TRP A CA 1
ATOM 1473 C C . TRP A 1 191 ? 2.842 -2.950 14.297 1.00 95.12 191 TRP A C 1
ATOM 1475 O O . TRP A 1 191 ? 2.478 -2.544 15.406 1.00 95.12 191 TRP A O 1
ATOM 1485 N N . PHE A 1 192 ? 2.822 -2.187 13.207 1.00 94.12 192 PHE A N 1
ATOM 1486 C CA . PHE A 1 192 ? 2.333 -0.819 13.201 1.00 94.12 192 PHE A CA 1
ATOM 1487 C C . PHE A 1 192 ? 0.834 -0.771 13.525 1.00 94.12 192 PHE A C 1
ATOM 1489 O O . PHE A 1 192 ? 0.426 -0.046 14.432 1.00 94.12 192 PHE A O 1
ATOM 1496 N N . PHE A 1 193 ? 0.032 -1.637 12.901 1.00 92.81 193 PHE A N 1
ATOM 1497 C CA . PHE A 1 193 ? -1.394 -1.804 13.186 1.00 92.81 193 PHE A CA 1
ATOM 1498 C C . PHE A 1 193 ? -1.656 -2.089 14.664 1.00 92.81 193 PHE A C 1
ATOM 1500 O O . PHE A 1 193 ? -2.484 -1.421 15.283 1.00 92.81 193 PHE A O 1
ATOM 1507 N N . ASN A 1 194 ? -0.929 -3.040 15.249 1.00 91.06 194 ASN A N 1
ATOM 1508 C CA . ASN A 1 194 ? -1.083 -3.382 16.658 1.00 91.06 194 ASN A CA 1
ATOM 1509 C C . ASN A 1 194 ? -0.629 -2.262 17.594 1.00 91.06 194 ASN A C 1
ATOM 1511 O O . ASN A 1 194 ? -1.252 -2.058 18.633 1.00 91.06 194 ASN A O 1
ATOM 1515 N N . SER A 1 195 ? 0.424 -1.528 17.239 1.00 91.06 195 SER A N 1
ATOM 1516 C CA . SER A 1 195 ? 0.885 -0.371 18.014 1.00 91.06 195 SER A CA 1
ATOM 1517 C C . SER A 1 195 ? -0.170 0.735 18.040 1.00 91.06 195 SER A C 1
ATOM 1519 O O . SER A 1 195 ? -0.499 1.247 19.107 1.00 91.06 195 SER A O 1
ATOM 1521 N N . VAL A 1 196 ? -0.764 1.038 16.883 1.00 89.31 196 VAL A N 1
ATOM 1522 C CA . VAL A 1 196 ? -1.856 2.013 16.749 1.00 89.31 196 VAL A CA 1
ATOM 1523 C C . VAL A 1 196 ? -3.118 1.546 17.478 1.00 89.31 196 VAL A C 1
ATOM 1525 O O . VAL A 1 196 ? -3.749 2.322 18.189 1.00 89.31 196 VAL A O 1
ATOM 1528 N N . ARG A 1 197 ? -3.466 0.259 17.371 1.00 86.88 197 ARG A N 1
ATOM 1529 C CA . ARG A 1 197 ? -4.614 -0.315 18.084 1.00 86.88 197 ARG A CA 1
ATOM 1530 C C . ARG A 1 197 ? -4.447 -0.201 19.599 1.00 86.88 197 ARG A C 1
ATOM 1532 O O . ARG A 1 197 ? -5.383 0.157 20.299 1.00 86.88 197 ARG A O 1
ATOM 1539 N N . ARG A 1 198 ? -3.250 -0.502 20.113 1.00 87.25 198 ARG A N 1
ATOM 1540 C CA . ARG A 1 198 ? -2.941 -0.437 21.551 1.00 87.25 198 ARG A CA 1
ATOM 1541 C C . ARG A 1 198 ? -2.900 0.989 22.090 1.00 87.25 198 ARG A C 1
ATOM 1543 O O . ARG A 1 198 ? -3.173 1.173 23.271 1.00 87.25 198 ARG A O 1
ATOM 1550 N N . SER A 1 199 ? -2.553 1.974 21.263 1.00 86.31 199 SER A N 1
ATOM 1551 C CA . SER A 1 199 ? -2.523 3.375 21.691 1.00 86.31 199 SER A CA 1
ATOM 1552 C C . SER A 1 199 ? -3.919 3.992 21.811 1.00 86.31 199 SER A C 1
ATOM 1554 O O . SER A 1 199 ? -4.071 4.995 22.502 1.00 86.31 199 SER A O 1
ATOM 1556 N N . GLY A 1 200 ? -4.933 3.421 21.147 1.00 79.56 200 GLY A N 1
ATOM 1557 C CA . GLY A 1 200 ? -6.313 3.916 21.176 1.00 79.56 200 GLY A CA 1
ATOM 1558 C C . GLY A 1 200 ? -6.511 5.275 20.494 1.00 79.56 200 GLY A C 1
ATOM 1559 O O . GLY A 1 200 ? -7.600 5.831 20.551 1.00 79.56 200 GLY A O 1
ATOM 1560 N N . VAL A 1 201 ? -5.483 5.815 19.831 1.00 77.44 201 VAL A N 1
ATOM 1561 C CA . VAL A 1 201 ? -5.495 7.174 19.254 1.00 77.44 201 VAL A CA 1
ATOM 1562 C C . VAL A 1 201 ? -6.479 7.304 18.085 1.00 77.44 201 VAL A C 1
ATOM 1564 O O . VAL A 1 201 ? -6.975 8.396 17.813 1.00 77.44 201 VAL A O 1
ATOM 1567 N N . LEU A 1 202 ? -6.768 6.201 17.386 1.00 73.94 202 LEU A N 1
ATOM 1568 C CA . LEU A 1 202 ? -7.654 6.183 16.216 1.00 73.94 202 LEU A CA 1
ATOM 1569 C C . LEU A 1 202 ? -9.056 5.610 16.496 1.00 73.94 202 LEU A C 1
ATOM 1571 O O . LEU A 1 202 ? -9.885 5.627 15.587 1.00 73.94 202 LEU A O 1
ATOM 1575 N N . GLU A 1 203 ? -9.349 5.163 17.725 1.00 63.16 203 GLU A N 1
ATOM 1576 C CA . GLU A 1 203 ? -10.693 4.701 18.142 1.00 63.16 203 GLU A CA 1
ATOM 1577 C C . GLU A 1 203 ? -11.647 5.865 18.415 1.00 63.16 203 GLU A C 1
ATOM 1579 O O . GLU A 1 203 ? -11.200 6.908 18.944 1.00 63.16 203 GLU A O 1
#

Solvent-accessible surface area (backbone atoms only — not comparable to full-atom values): 10660 Å² total; per-residue (Å²): 133,86,78,88,88,78,85,70,74,76,73,76,76,78,80,71,60,64,67,46,82,48,67,67,37,52,53,50,20,52,55,51,16,51,55,48,34,56,50,44,61,54,29,54,55,50,20,53,54,47,13,64,70,38,22,83,81,64,81,47,65,63,56,49,58,52,49,38,15,48,49,38,31,51,48,56,49,26,22,70,77,21,17,46,44,11,20,52,47,33,51,33,42,46,32,51,51,26,51,78,67,70,74,39,98,61,22,73,58,43,48,57,37,35,44,37,26,39,55,53,30,24,52,51,52,50,62,49,50,72,70,71,59,85,83,45,66,69,55,50,27,56,47,52,40,54,8,36,47,45,19,22,53,48,44,27,56,48,41,51,71,79,43,76,79,60,62,73,56,63,52,48,52,50,26,50,49,47,37,58,24,31,55,66,9,18,53,54,15,43,53,52,47,50,52,48,61,73,65,49,79,83,111

Sequence (203 aa):
MSSIAGTASQRAFRLGPLWPTDTKSIVGSVLLAVCFSINMQITERLDTLTGVALAPLTGAPIANWLGFMFINMWFPIAVIYFGMTGALIVANFNPVLAVLTATHPLAWSFFFLNMCWSVPNTLVFRSFLARGEELSSNRFISMCAVGQFIASVGFSVLMLIVFPGAQWWAYIIIPLWNFIMVIPGGVIGYWFFNSVRRSGVLE

Secondary structure (DSSP, 8-state):
-----------------SS--SHHHHHHHHHHHHHHHHHHHHHHHHHHHHHHHHHHHHSS---SHHHHHHHHHHHHHHHHHHHHHHHHHHHHHHHHHHHHTT--TTHHHHHHHHHHHHHHHHHHHHHHHTTT----HHHHHHHHHHHHHHHHHHHHHHHHHH-TTS-GGGGTHHHHHHHHTHHHHHHHHHHHHHHHHHHTTT-

Nearest PDB structures (foldseek):
  6pan-assembly1_A  TM=2.809E-01  e=6.823E+00  Novosphingobium aromaticivorans DSM 12444

Radius of gyration: 18.17 Å; Cα contacts (8 Å, |Δi|>4): 246; chains: 1; bounding box: 45×34×72 Å

Foldseek 3Di:
DDDDDDPPPPPQQDDDDQQDPDPLLQVVLLVLLVVLLVQVVVQQVVQVVQQVVCCVVPVHGPGCLSVLLQLLQRLLLQLQQNHLNSSLSNQLVNLVVCVVVVVDPCSVVSSVLSCLQNVQLSVLNSVVSVVSDDCDLVNQLVSSLNSLLSSLQSQLVVCCVVPVPDDPCSSPVVSVSSSVSSNNSSNNNVVSVVVCVVVVPRD

Mean predicted aligned error: 6.59 Å